Protein AF-X1E6P8-F1 (afdb_monomer)

Mean predicted aligned error: 4.14 Å

Sequence (211 aa):
KETCFILGSGPSMNKTPLNLLKNKLIFGCNTSFKLNDVKFSYYVVSDVFVWDKRYETFMNLGVPLFLPGSAARSYLSKKSFYDENGVEPIPLKDAGQLSAKKSISKDLTMGLYWSETVIGCAIQIAYYMGFDKVSLLGCDCDYSGVHHFDGSKTDYTRGGGASGDWSDVFNGYRICKKDFEEDGREIVNSTVGGKLEIFKRQTVEDVINEY

Radius of gyration: 16.0 Å; Cα contacts (8 Å, |Δi|>4): 419; chains: 1; bounding box: 39×36×40 Å

Solvent-accessible surface area (backbone atoms only — not comparable to full-atom values): 11615 Å² total; per-residue (Å²): 133,48,65,36,35,40,34,41,42,13,45,31,47,79,73,46,71,64,80,75,53,63,96,48,48,24,36,33,29,68,71,26,74,75,48,82,91,61,76,62,55,32,34,38,37,34,46,40,64,59,37,77,76,39,47,70,62,58,24,62,64,76,39,61,35,37,17,36,59,49,18,19,53,50,50,66,77,43,53,91,74,57,75,83,76,58,44,80,69,45,64,37,47,77,60,48,51,23,73,83,63,66,45,66,38,74,48,60,93,78,12,40,36,50,28,88,43,58,64,49,40,48,53,34,50,40,48,52,73,62,45,36,31,40,38,36,28,16,56,26,76,51,42,88,62,69,61,25,51,85,66,53,76,73,83,61,89,84,60,56,63,64,79,39,87,56,64,65,45,56,49,32,51,51,32,49,45,50,55,31,50,76,72,77,23,45,57,33,29,36,30,58,70,62,61,56,72,88,36,57,75,43,52,63,68,55,68,65,62,78,109

pLDDT: mean 92.08, std 10.15, range [47.34, 98.81]

Nearest PDB structures (foldseek):
  3nl6-assembly1_B-2  TM=2.724E-01  e=3.829E+00  Nakaseomyces glabratus
  3nm3-assembly1_C  TM=2.829E-01  e=5.232E+00  Nakaseomyces glabratus
  3nm3-assembly1_A  TM=2.854E-01  e=6.309E+00  Nakaseomyces glabratus
  8hjp-assembly2_A  TM=1.953E-01  e=5.928E+00  Siraitia grosvenorii

Secondary structure (DSSP, 8-state):
--EEEEE---GGGGGS-GGGGTTSEEEEEGGGGG-TT---SEEE---HHHHHHHHHHHHTT-S-EEE-HHHHHHHHHTGGGS-SSSPPPEEPPEEEEHHHHTS--S-GGG-EEE-SSHHHHHHHHHHHTT-SEEEEES-----SS--STT-PPPS-SSS-GGGS--HHHHHHHHHHHHHHHHTT-EEEE--SSSS--SSEE--HHHHHH--

Organism: NCBI:txid412755

Foldseek 3Di:
DAEEEEEDFAQLVVVAPQVLCPPHAYEYEQPSVVVVPDLHQEYEYADCLSCVVQVVVQQASQHAYEYEHPNLVVCVVPVVVDDPPGHDHHYFDEPEACLVVLAFPLASVNGGHDQLGSVLRVLSVCNNVPGQEYEYESPQQQQQDQGGNVSDDDSDPPRLGSNRDCVSNLSSVLSSQVNSVVVNGFYEYQYDHHDPPSHHHDHSVRVVPVD

Structure (mmCIF, N/CA/C/O backbone):
data_AF-X1E6P8-F1
#
_entry.id   AF-X1E6P8-F1
#
loop_
_atom_site.group_PDB
_atom_site.id
_atom_site.type_symbol
_atom_site.label_atom_id
_atom_site.label_alt_id
_atom_site.label_comp_id
_atom_site.label_asym_id
_atom_site.label_entity_id
_atom_site.label_seq_id
_atom_site.pdbx_PDB_ins_code
_atom_site.Cartn_x
_atom_site.Cartn_y
_atom_site.Cartn_z
_atom_site.occupancy
_atom_site.B_iso_or_equiv
_atom_site.auth_seq_id
_atom_site.auth_comp_id
_atom_site.auth_asym_id
_atom_site.auth_atom_id
_atom_site.pdbx_PDB_model_num
ATOM 1 N N . LYS A 1 1 ? -20.831 -5.084 3.439 1.00 79.19 1 LYS A N 1
ATOM 2 C CA . LYS A 1 1 ? -19.728 -4.152 3.144 1.00 79.19 1 LYS A CA 1
ATOM 3 C C . LYS A 1 1 ? -18.447 -4.960 3.124 1.00 79.19 1 LYS A C 1
ATOM 5 O O . LYS A 1 1 ? -18.279 -5.793 4.009 1.00 79.19 1 LYS A O 1
ATOM 10 N N . GLU A 1 2 ? -17.615 -4.796 2.109 1.00 93.88 2 GLU A N 1
ATOM 11 C CA . GLU A 1 2 ? -16.399 -5.591 1.940 1.00 93.88 2 GLU A CA 1
ATOM 12 C C . GLU A 1 2 ? -15.172 -4.840 2.473 1.00 93.88 2 GLU A C 1
ATOM 14 O O . GLU A 1 2 ? -14.946 -3.675 2.134 1.00 93.88 2 GLU A O 1
ATOM 19 N N . THR A 1 3 ? -14.383 -5.510 3.318 1.00 97.38 3 THR A N 1
ATOM 20 C CA . THR A 1 3 ? -13.187 -4.945 3.957 1.00 97.38 3 THR A CA 1
ATOM 21 C C . THR A 1 3 ? -11.931 -5.639 3.444 1.00 97.38 3 THR A C 1
ATOM 23 O O . THR A 1 3 ? -11.850 -6.869 3.478 1.00 97.38 3 THR A O 1
ATOM 26 N N . CYS A 1 4 ? -10.913 -4.863 3.074 1.00 98.44 4 CYS A N 1
ATOM 27 C CA . CYS A 1 4 ? -9.560 -5.375 2.868 1.00 98.44 4 CYS A CA 1
ATOM 28 C C . CYS A 1 4 ? -8.553 -4.765 3.844 1.00 98.44 4 CYS A C 1
ATOM 30 O O . CYS A 1 4 ? -8.717 -3.647 4.340 1.00 98.44 4 CYS A O 1
ATOM 32 N N . PHE A 1 5 ? -7.461 -5.490 4.053 1.00 98.69 5 PHE A N 1
ATOM 33 C CA . PHE A 1 5 ? -6.325 -5.068 4.858 1.00 98.69 5 PHE A CA 1
ATOM 34 C C . PHE A 1 5 ? -5.140 -4.772 3.943 1.00 98.69 5 PHE A C 1
ATOM 36 O O . PHE A 1 5 ? -4.798 -5.595 3.098 1.00 98.69 5 PHE A O 1
ATOM 43 N N . ILE A 1 6 ? -4.502 -3.615 4.106 1.00 98.81 6 ILE A N 1
ATOM 44 C CA . ILE A 1 6 ? -3.296 -3.246 3.356 1.00 98.81 6 ILE A CA 1
ATOM 45 C C . ILE A 1 6 ? -2.117 -3.242 4.319 1.00 98.81 6 ILE A C 1
ATOM 47 O O . ILE A 1 6 ? -2.104 -2.493 5.299 1.00 98.81 6 ILE A O 1
ATOM 51 N N . LEU A 1 7 ? -1.127 -4.087 4.035 1.00 98.38 7 LEU A N 1
ATOM 52 C CA . LEU A 1 7 ? 0.027 -4.296 4.900 1.00 98.38 7 LEU A CA 1
ATOM 53 C C . LEU A 1 7 ? 1.238 -3.560 4.337 1.00 98.38 7 LEU A C 1
ATOM 55 O O . LEU A 1 7 ? 1.800 -3.929 3.306 1.00 98.38 7 LEU A O 1
ATOM 59 N N . GLY A 1 8 ? 1.652 -2.524 5.058 1.00 95.88 8 GLY A N 1
ATOM 60 C CA . GLY A 1 8 ? 2.965 -1.924 4.916 1.00 95.88 8 GLY A CA 1
ATOM 61 C C . GLY A 1 8 ? 4.060 -2.783 5.541 1.00 95.88 8 GLY A C 1
ATOM 62 O O . GLY A 1 8 ? 3.866 -3.930 5.942 1.00 95.88 8 GLY A O 1
ATOM 63 N N . SER A 1 9 ? 5.249 -2.199 5.622 1.00 93.88 9 SER A N 1
ATOM 64 C CA . SER A 1 9 ? 6.444 -2.867 6.138 1.00 93.88 9 SER A CA 1
ATOM 65 C C . SER A 1 9 ? 6.974 -2.246 7.430 1.00 93.88 9 SER A C 1
ATOM 67 O O . SER A 1 9 ? 8.100 -2.553 7.803 1.00 93.88 9 SER A O 1
ATOM 69 N N . GLY A 1 10 ? 6.241 -1.331 8.066 1.00 93.56 10 GLY A N 1
ATOM 70 C CA . GLY A 1 10 ? 6.732 -0.575 9.216 1.00 93.56 10 GLY A CA 1
ATOM 71 C C . GLY A 1 10 ? 6.931 -1.418 10.488 1.00 93.56 10 GLY A C 1
ATOM 72 O O . GLY A 1 10 ? 6.394 -2.526 10.587 1.00 93.56 10 GLY A O 1
ATOM 73 N N . PRO A 1 11 ? 7.718 -0.936 11.472 1.00 93.19 11 PRO A N 1
ATOM 74 C CA . PRO A 1 11 ? 8.106 -1.714 12.655 1.00 93.19 11 PRO A CA 1
ATOM 75 C C . PRO A 1 11 ? 6.956 -2.244 13.507 1.00 93.19 11 PRO A C 1
ATOM 77 O O . PRO A 1 11 ? 7.100 -3.287 14.150 1.00 93.19 11 PRO A O 1
ATOM 80 N N . SER A 1 12 ? 5.815 -1.554 13.510 1.00 95.12 12 SER A N 1
ATOM 81 C CA . SER A 1 12 ? 4.597 -1.991 14.197 1.00 95.12 12 SER A CA 1
ATOM 82 C C . SER A 1 12 ? 4.109 -3.382 13.778 1.00 95.12 12 SER A C 1
ATOM 84 O O . SER A 1 12 ? 3.398 -4.027 14.553 1.00 95.12 12 SER A O 1
ATOM 86 N N . MET A 1 13 ? 4.526 -3.901 12.615 1.00 95.81 13 MET A N 1
ATOM 87 C CA . MET A 1 13 ? 4.186 -5.263 12.191 1.00 95.81 13 MET A CA 1
ATOM 88 C C . MET A 1 13 ? 4.669 -6.329 13.182 1.00 95.81 13 MET A C 1
ATOM 90 O O . MET A 1 13 ? 3.969 -7.315 13.380 1.00 95.81 13 MET A O 1
ATOM 94 N N . ASN A 1 14 ? 5.768 -6.093 13.910 1.00 94.12 14 ASN A N 1
ATOM 95 C CA . ASN A 1 14 ? 6.250 -7.005 14.962 1.00 94.12 14 ASN A CA 1
ATOM 96 C C . ASN A 1 14 ? 5.312 -7.103 16.178 1.00 94.12 14 ASN A C 1
ATOM 98 O O . ASN A 1 14 ? 5.459 -8.000 17.003 1.00 94.12 14 ASN A O 1
ATOM 102 N N . LYS A 1 15 ? 4.379 -6.159 16.322 1.00 95.00 15 LYS A N 1
ATOM 103 C CA . LYS A 1 15 ? 3.385 -6.106 17.406 1.00 95.00 15 LYS A CA 1
ATOM 104 C C . LYS A 1 15 ? 1.963 -6.343 16.899 1.00 95.00 15 LYS A C 1
ATOM 106 O O . LYS A 1 15 ? 1.022 -6.304 17.683 1.00 95.00 15 LYS A O 1
ATOM 111 N N . THR A 1 16 ? 1.800 -6.521 15.592 1.00 95.44 16 THR A N 1
ATOM 112 C CA . THR A 1 16 ? 0.491 -6.655 14.960 1.00 95.44 16 THR A CA 1
ATOM 113 C C . THR A 1 16 ? -0.028 -8.083 15.160 1.00 95.44 16 THR A C 1
ATOM 115 O O . THR A 1 16 ? 0.711 -9.028 14.878 1.00 95.44 16 THR A O 1
ATOM 118 N N . PRO A 1 17 ? -1.281 -8.282 15.610 1.00 94.19 17 PRO A N 1
ATOM 119 C CA . PRO A 1 17 ? -1.857 -9.612 15.817 1.00 94.19 17 PRO A CA 1
ATOM 120 C C . PRO A 1 17 ? -2.236 -10.278 14.479 1.00 94.19 17 PRO A C 1
ATOM 122 O O . PRO A 1 17 ? -3.408 -10.419 14.129 1.00 94.19 17 PRO A O 1
ATOM 125 N N . LEU A 1 18 ? -1.233 -10.693 13.694 1.00 94.44 18 LEU A N 1
ATOM 126 C CA . LEU A 1 18 ? -1.403 -11.233 12.333 1.00 94.44 18 LEU A CA 1
ATOM 127 C C . LEU A 1 18 ? -2.311 -12.470 12.270 1.00 94.44 18 LEU A C 1
ATOM 129 O O . LEU A 1 18 ? -2.946 -12.725 11.249 1.00 94.44 18 LEU A O 1
ATOM 133 N N . ASN A 1 19 ? -2.426 -13.223 13.365 1.00 94.44 19 ASN A N 1
ATOM 134 C CA . ASN A 1 19 ? -3.329 -14.366 13.466 1.00 94.44 19 ASN A CA 1
ATOM 135 C C . ASN A 1 19 ? -4.808 -13.990 13.267 1.00 94.44 19 ASN A C 1
ATOM 137 O O . ASN A 1 19 ? -5.579 -14.845 12.832 1.00 94.44 19 ASN A O 1
ATOM 141 N N . LEU A 1 20 ? -5.199 -12.744 13.554 1.00 95.38 20 LEU A N 1
ATOM 142 C CA . LEU A 1 20 ? -6.562 -12.246 13.341 1.00 95.38 20 LEU A CA 1
ATOM 143 C C . LEU A 1 20 ? -6.881 -11.977 11.867 1.00 95.38 20 LEU A C 1
ATOM 145 O O . LEU A 1 20 ? -8.048 -11.913 11.484 1.00 95.38 20 LEU A O 1
ATOM 149 N N . LEU A 1 21 ? -5.850 -11.863 11.027 1.00 95.62 21 LEU A N 1
ATOM 150 C CA . LEU A 1 21 ? -5.990 -11.632 9.590 1.00 95.62 21 LEU A CA 1
ATOM 151 C C . LEU A 1 21 ? -6.187 -12.933 8.796 1.00 95.62 21 LEU A C 1
ATOM 153 O O . LEU A 1 21 ? -6.325 -12.902 7.573 1.00 95.62 21 LEU A O 1
ATOM 157 N N . LYS A 1 22 ? -6.222 -14.096 9.459 1.00 94.31 22 LYS A N 1
ATOM 158 C CA . LYS A 1 22 ? -6.491 -15.377 8.793 1.00 94.31 22 LYS A CA 1
ATOM 159 C C . LYS A 1 22 ? -7.832 -15.321 8.053 1.00 94.31 22 LYS A C 1
ATOM 161 O O . LYS A 1 22 ? -8.846 -14.911 8.613 1.00 94.31 22 LYS A O 1
ATOM 166 N N . ASN A 1 23 ? -7.825 -15.775 6.799 1.00 93.44 23 ASN A N 1
ATOM 167 C CA . ASN A 1 23 ? -8.981 -15.785 5.892 1.00 93.44 23 ASN A CA 1
ATOM 168 C C . ASN A 1 23 ? -9.556 -14.391 5.568 1.00 93.44 23 ASN A C 1
ATOM 170 O O . ASN A 1 23 ? -10.707 -14.288 5.150 1.00 93.44 23 ASN A O 1
ATOM 174 N N . LYS A 1 24 ? -8.784 -13.318 5.772 1.00 96.69 24 LYS A N 1
ATOM 175 C CA . LYS A 1 24 ? -9.150 -11.967 5.335 1.00 96.69 24 LYS A CA 1
ATOM 176 C C . LYS A 1 24 ? -8.540 -11.659 3.968 1.00 96.69 24 LYS A C 1
ATOM 178 O O . LYS A 1 24 ? -7.613 -12.336 3.529 1.00 96.69 24 LYS A O 1
ATOM 183 N N . LEU A 1 25 ? -9.063 -10.626 3.308 1.00 98.12 25 LEU A N 1
ATOM 184 C CA . LEU A 1 25 ? -8.518 -10.121 2.049 1.00 98.12 25 LEU A CA 1
ATOM 185 C C . LEU A 1 25 ? -7.354 -9.176 2.342 1.00 98.12 25 LEU A C 1
ATOM 187 O O . LEU A 1 25 ? -7.543 -8.141 2.982 1.00 98.12 25 LEU A O 1
ATOM 191 N N . ILE A 1 26 ? -6.153 -9.552 1.904 1.00 98.62 26 ILE A N 1
ATOM 192 C CA . ILE A 1 26 ? -4.908 -8.881 2.293 1.00 98.62 26 ILE A CA 1
ATOM 193 C C . ILE A 1 26 ? -4.135 -8.429 1.054 1.00 98.62 26 ILE A C 1
ATOM 195 O O . ILE A 1 26 ? -3.752 -9.242 0.214 1.00 98.62 26 ILE A O 1
ATOM 199 N N . PHE A 1 27 ? -3.840 -7.137 0.982 1.00 98.81 27 PHE A N 1
ATOM 200 C CA . PHE A 1 27 ? -2.883 -6.566 0.047 1.00 98.81 27 PHE A CA 1
ATOM 201 C C . PHE A 1 27 ? -1.503 -6.534 0.699 1.00 98.81 27 PHE A C 1
ATOM 203 O O . PHE A 1 27 ? -1.318 -5.915 1.751 1.00 98.81 27 PHE A O 1
ATOM 210 N N . GLY A 1 28 ? -0.530 -7.180 0.063 1.00 98.44 28 GLY A N 1
ATOM 211 C CA . GLY A 1 28 ? 0.881 -6.974 0.365 1.00 98.44 28 GLY A CA 1
ATOM 212 C C . GLY A 1 28 ? 1.451 -5.809 -0.441 1.00 98.44 28 GLY A C 1
ATOM 213 O O . GLY A 1 28 ? 1.076 -5.601 -1.594 1.00 98.44 28 GLY A O 1
ATOM 214 N N . CYS A 1 29 ? 2.366 -5.051 0.155 1.00 97.94 29 CYS A N 1
ATOM 215 C CA . CYS A 1 29 ? 2.985 -3.883 -0.456 1.00 97.94 29 CYS A CA 1
ATOM 216 C C . CYS A 1 29 ? 4.512 -3.952 -0.361 1.00 97.94 29 CYS A C 1
ATOM 218 O O . CYS A 1 29 ? 5.077 -4.077 0.728 1.00 97.94 29 CYS A O 1
ATOM 220 N N . ASN A 1 30 ? 5.196 -3.791 -1.499 1.00 95.94 30 ASN A N 1
ATOM 221 C CA . ASN A 1 30 ? 6.659 -3.781 -1.609 1.00 95.94 30 ASN A CA 1
ATOM 222 C C . ASN A 1 30 ? 7.324 -4.919 -0.814 1.00 95.94 30 ASN A C 1
ATOM 224 O O . ASN A 1 30 ? 7.278 -6.060 -1.251 1.00 95.94 30 ASN A O 1
ATOM 228 N N . THR A 1 31 ? 7.953 -4.641 0.332 1.00 94.81 31 THR A N 1
ATOM 229 C CA . THR A 1 31 ? 8.721 -5.622 1.116 1.00 94.81 31 THR A CA 1
ATOM 230 C C . THR A 1 31 ? 7.900 -6.380 2.163 1.00 94.81 31 THR A C 1
ATOM 232 O O . THR A 1 31 ? 8.476 -7.167 2.913 1.00 94.81 31 THR A O 1
ATOM 235 N N . SER A 1 32 ? 6.572 -6.207 2.214 1.00 95.94 32 SER A N 1
ATOM 236 C CA . SER A 1 32 ? 5.713 -6.923 3.171 1.00 95.94 32 SER A CA 1
ATOM 237 C C . SER A 1 32 ? 5.703 -8.446 2.972 1.00 95.94 32 SER A C 1
ATOM 239 O O . SER A 1 32 ? 5.364 -9.158 3.907 1.00 95.94 32 SER A O 1
ATOM 241 N N . PHE A 1 33 ? 6.113 -8.968 1.807 1.00 94.88 33 PHE A N 1
ATOM 242 C CA . PHE A 1 33 ? 6.245 -10.408 1.525 1.00 94.88 33 PHE A CA 1
ATOM 243 C C . PHE A 1 33 ? 7.168 -11.125 2.514 1.00 94.88 33 PHE A C 1
ATOM 245 O O . PHE A 1 33 ? 7.076 -12.333 2.679 1.00 94.88 33 PHE A O 1
ATOM 252 N N . LYS A 1 34 ? 8.054 -10.381 3.186 1.00 94.69 34 LYS A N 1
ATOM 253 C CA . LYS A 1 34 ? 8.924 -10.897 4.245 1.00 94.69 34 LYS A CA 1
ATOM 254 C C . LYS A 1 34 ? 8.149 -11.336 5.502 1.00 94.69 34 LYS A C 1
ATOM 256 O O . LYS A 1 34 ? 8.738 -11.915 6.410 1.00 94.69 34 LYS A O 1
ATOM 261 N N . LEU A 1 35 ? 6.852 -11.032 5.594 1.00 93.88 35 LEU A N 1
ATOM 262 C CA . LEU A 1 35 ? 5.951 -11.532 6.632 1.00 93.88 35 LEU A CA 1
ATOM 263 C C . LEU A 1 35 ? 5.538 -12.973 6.292 1.00 93.88 35 LEU A C 1
ATOM 265 O O . LEU A 1 35 ? 4.511 -13.200 5.657 1.00 93.88 35 LEU A O 1
ATOM 269 N N . ASN A 1 36 ? 6.350 -13.942 6.718 1.00 83.56 36 ASN A N 1
ATOM 270 C CA . ASN A 1 36 ? 6.235 -15.348 6.303 1.00 83.56 36 ASN A CA 1
ATOM 271 C C . ASN A 1 36 ? 4.903 -16.033 6.679 1.00 83.56 36 ASN A C 1
ATOM 273 O O . ASN A 1 36 ? 4.505 -16.986 6.016 1.00 83.56 36 ASN A O 1
ATOM 277 N N . ASP A 1 37 ? 4.196 -15.548 7.705 1.00 86.12 37 ASP A N 1
ATOM 278 C CA . ASP A 1 37 ? 2.944 -16.151 8.199 1.00 86.12 37 ASP A CA 1
ATOM 279 C C . ASP A 1 37 ? 1.672 -15.500 7.626 1.00 86.12 37 ASP A C 1
ATOM 281 O O . ASP A 1 37 ? 0.561 -15.738 8.113 1.00 86.12 37 ASP A O 1
ATOM 285 N N . VAL A 1 38 ? 1.811 -14.667 6.590 1.00 95.00 38 VAL A N 1
ATOM 286 C CA . VAL A 1 38 ? 0.694 -13.956 5.961 1.00 95.00 38 VAL A CA 1
ATOM 287 C C . VAL A 1 38 ? 0.397 -14.540 4.585 1.00 95.00 38 VAL A C 1
ATOM 289 O O . VAL A 1 38 ? 1.250 -14.583 3.703 1.00 95.00 38 VAL A O 1
ATOM 292 N N . LYS A 1 39 ? -0.860 -14.941 4.374 1.00 96.19 39 LYS A N 1
ATOM 293 C CA . LYS A 1 39 ? -1.373 -15.290 3.046 1.00 96.19 39 LYS A CA 1
ATOM 294 C C . LYS A 1 39 ? -1.960 -14.046 2.390 1.00 96.19 39 LYS A C 1
ATOM 296 O O . LYS A 1 39 ? -3.031 -13.592 2.784 1.00 96.19 39 LYS A O 1
ATOM 301 N N . PHE A 1 40 ? -1.253 -13.499 1.409 1.00 97.75 40 PHE A N 1
ATOM 302 C CA . PHE A 1 40 ? -1.740 -12.365 0.629 1.00 97.75 40 PHE A CA 1
ATOM 303 C C . PHE A 1 40 ? -2.850 -12.801 -0.336 1.00 97.75 40 PHE A C 1
ATOM 305 O O . PHE A 1 40 ? -2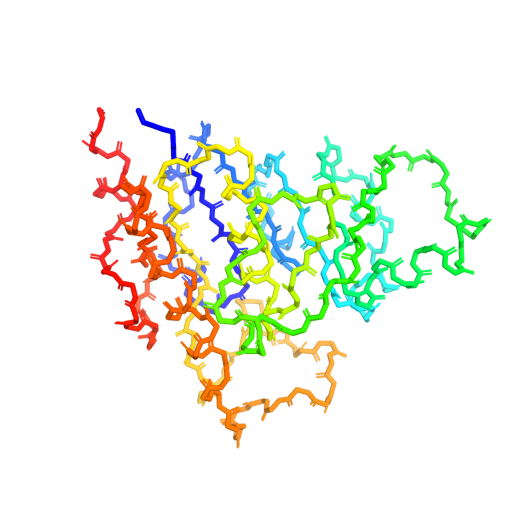.888 -13.945 -0.781 1.00 97.75 40 PHE A O 1
ATOM 312 N N . SER A 1 41 ? -3.758 -11.882 -0.649 1.00 98.31 41 SER A N 1
ATOM 313 C CA . SER A 1 41 ? -4.793 -12.030 -1.682 1.00 98.31 41 SER A CA 1
ATOM 314 C C . SER A 1 41 ? -4.432 -11.249 -2.941 1.00 98.31 41 SER A C 1
ATOM 316 O O . SER A 1 41 ? -4.763 -11.672 -4.040 1.00 98.31 41 SER A O 1
ATOM 318 N N . TYR A 1 42 ? -3.735 -10.126 -2.765 1.00 98.62 42 TYR A N 1
ATOM 319 C CA . TYR A 1 42 ? -3.271 -9.235 -3.822 1.00 98.62 42 TYR A CA 1
ATOM 320 C C . TYR A 1 42 ? -1.900 -8.686 -3.439 1.00 98.62 42 TYR A C 1
ATOM 322 O O . TYR A 1 42 ? -1.562 -8.615 -2.252 1.00 98.62 42 TYR A O 1
ATOM 330 N N . TYR A 1 43 ? -1.113 -8.263 -4.422 1.00 98.69 43 TYR A N 1
ATOM 331 C CA . TYR A 1 43 ? 0.198 -7.687 -4.154 1.00 98.69 43 TYR A CA 1
ATOM 332 C C . TYR A 1 43 ? 0.469 -6.451 -5.009 1.00 98.69 43 TYR A C 1
ATOM 334 O O . TYR A 1 43 ? 0.110 -6.412 -6.182 1.00 98.69 43 TYR A O 1
ATOM 342 N N . VAL A 1 44 ? 1.102 -5.432 -4.425 1.00 98.62 44 VAL A N 1
ATOM 343 C CA . VAL A 1 44 ? 1.407 -4.158 -5.089 1.00 98.62 44 VAL A CA 1
ATOM 344 C C . VAL A 1 44 ? 2.889 -3.829 -4.927 1.00 98.62 44 VAL A C 1
ATOM 346 O O . VAL A 1 44 ? 3.397 -3.718 -3.808 1.00 98.62 44 VAL A O 1
ATOM 349 N N . VAL A 1 45 ? 3.593 -3.630 -6.042 1.00 97.81 45 VAL A N 1
ATOM 350 C CA . VAL A 1 45 ? 5.005 -3.211 -6.047 1.00 97.81 45 VAL A CA 1
ATOM 351 C C . VAL A 1 45 ? 5.151 -1.967 -6.905 1.00 97.81 45 VAL A C 1
ATOM 353 O O . VAL A 1 45 ? 4.943 -2.022 -8.111 1.00 97.81 45 VAL A O 1
ATOM 356 N N . SER A 1 46 ? 5.506 -0.834 -6.295 1.00 95.50 46 SER A N 1
ATOM 357 C CA . SER A 1 46 ? 5.623 0.444 -7.020 1.00 95.50 46 SER A CA 1
ATOM 358 C C . SER A 1 46 ? 7.063 0.879 -7.291 1.00 95.50 46 SER A C 1
ATOM 360 O O . SER A 1 46 ? 7.305 1.703 -8.174 1.00 95.50 46 SER A O 1
ATOM 362 N N . ASP A 1 47 ? 8.008 0.380 -6.491 1.00 92.75 47 ASP A N 1
ATOM 363 C CA . ASP A 1 47 ? 9.405 0.809 -6.489 1.00 92.75 47 ASP A CA 1
ATOM 364 C C . ASP A 1 47 ? 10.267 -0.106 -7.372 1.00 92.75 47 ASP A C 1
ATOM 366 O O . ASP A 1 47 ? 10.307 -1.322 -7.179 1.00 92.75 47 ASP A O 1
ATOM 370 N N . VAL A 1 48 ? 10.975 0.489 -8.334 1.00 93.62 48 VAL A N 1
ATOM 371 C CA . VAL A 1 48 ? 11.854 -0.227 -9.269 1.00 93.62 48 VAL A CA 1
ATOM 372 C C . VAL A 1 48 ? 12.989 -0.988 -8.587 1.00 93.62 48 VAL A C 1
ATOM 374 O O . VAL A 1 48 ? 13.335 -2.064 -9.050 1.00 93.62 48 VAL A O 1
ATOM 377 N N . PHE A 1 49 ? 13.559 -0.499 -7.485 1.00 93.06 49 PHE A N 1
ATOM 378 C CA . PHE A 1 49 ? 14.636 -1.204 -6.784 1.00 93.06 49 PHE A CA 1
ATOM 379 C C . PHE A 1 49 ? 14.107 -2.390 -5.990 1.00 93.06 49 PHE A C 1
ATOM 381 O O . PHE A 1 49 ? 14.807 -3.391 -5.840 1.00 93.06 49 PHE A O 1
ATOM 388 N N . VAL A 1 50 ? 12.877 -2.290 -5.483 1.00 94.25 50 VAL A N 1
ATOM 389 C CA . VAL A 1 50 ? 12.199 -3.432 -4.868 1.00 94.25 50 VAL A CA 1
ATOM 390 C C . VAL A 1 50 ? 11.904 -4.487 -5.932 1.00 94.25 50 VAL A C 1
ATOM 392 O O . VAL A 1 50 ? 12.245 -5.648 -5.716 1.00 94.25 50 VAL A O 1
ATOM 395 N N . TRP A 1 51 ? 11.347 -4.069 -7.074 1.00 95.25 51 TRP A N 1
ATOM 396 C CA . TRP A 1 51 ? 11.029 -4.926 -8.218 1.00 95.25 51 TRP A CA 1
ATOM 397 C C . TRP A 1 51 ? 12.269 -5.601 -8.817 1.00 95.25 51 TRP A C 1
ATOM 399 O O . TRP A 1 51 ? 12.372 -6.822 -8.782 1.00 95.25 51 TRP A O 1
ATOM 409 N N . ASP A 1 52 ? 13.245 -4.829 -9.299 1.00 93.25 52 ASP A N 1
ATOM 410 C CA . ASP A 1 52 ? 14.399 -5.346 -10.047 1.00 93.25 52 ASP A CA 1
ATOM 411 C C . ASP A 1 52 ? 15.237 -6.332 -9.220 1.00 93.25 52 ASP A C 1
ATOM 413 O O . ASP A 1 52 ? 15.803 -7.270 -9.772 1.00 93.25 52 ASP A O 1
ATOM 417 N N . LYS A 1 53 ? 15.296 -6.162 -7.892 1.00 93.94 53 LYS A N 1
ATOM 418 C CA . LYS A 1 53 ? 16.033 -7.081 -7.012 1.00 93.94 53 LYS A CA 1
ATOM 419 C C . LYS A 1 53 ? 15.298 -8.394 -6.733 1.00 93.94 53 LYS A C 1
ATOM 421 O O . LYS A 1 53 ? 15.929 -9.316 -6.225 1.00 93.94 53 LYS A O 1
ATOM 426 N N . ARG A 1 54 ? 13.969 -8.442 -6.898 1.00 94.44 54 ARG A N 1
ATOM 427 C CA . ARG A 1 54 ? 13.114 -9.489 -6.297 1.00 94.44 54 ARG A CA 1
ATOM 428 C C . ARG A 1 54 ? 11.925 -9.899 -7.167 1.00 94.44 54 ARG A C 1
ATOM 430 O O . ARG A 1 54 ? 10.966 -10.465 -6.647 1.00 94.44 54 ARG A O 1
ATOM 437 N N . TYR A 1 55 ? 11.965 -9.625 -8.470 1.00 95.06 55 TYR A N 1
ATOM 438 C CA . TYR A 1 55 ? 10.858 -9.927 -9.381 1.00 95.06 55 TYR A CA 1
ATOM 439 C C . TYR A 1 55 ? 10.464 -11.410 -9.327 1.00 95.06 55 TYR A C 1
ATOM 441 O O . TYR A 1 55 ? 9.276 -11.703 -9.252 1.00 95.06 55 TYR A O 1
ATOM 449 N N . GLU A 1 56 ? 11.434 -12.332 -9.245 1.00 94.75 56 GLU A N 1
ATOM 450 C CA . GLU A 1 56 ? 11.170 -13.775 -9.139 1.00 94.75 56 GLU A CA 1
ATOM 451 C C . GLU A 1 56 ? 10.335 -14.107 -7.903 1.00 94.75 56 GLU A C 1
ATOM 453 O O . GLU A 1 56 ? 9.410 -14.909 -7.975 1.00 94.75 56 GLU A O 1
ATOM 458 N N . THR A 1 57 ? 10.613 -13.462 -6.765 1.00 94.69 57 THR A N 1
ATOM 459 C CA . THR A 1 57 ? 9.806 -13.637 -5.553 1.00 94.69 57 THR A CA 1
ATOM 460 C C . THR A 1 57 ? 8.369 -13.201 -5.797 1.00 94.69 57 THR A C 1
ATOM 462 O O . THR A 1 57 ? 7.451 -13.943 -5.469 1.00 94.69 57 THR A O 1
ATOM 465 N N . PHE A 1 58 ? 8.167 -12.022 -6.391 1.00 96.00 58 PHE A N 1
ATOM 466 C CA . PHE A 1 58 ? 6.829 -11.477 -6.618 1.00 96.00 58 PHE A CA 1
ATOM 467 C C . PHE A 1 58 ? 6.023 -12.286 -7.634 1.00 96.00 58 PHE A C 1
ATOM 469 O O . PHE A 1 58 ? 4.852 -12.565 -7.389 1.00 96.00 58 PHE A O 1
ATOM 476 N N . MET A 1 59 ? 6.641 -12.700 -8.741 1.00 95.31 59 MET A N 1
ATOM 477 C CA . MET A 1 59 ? 5.981 -13.496 -9.781 1.00 95.31 59 MET A CA 1
ATOM 478 C C . MET A 1 59 ? 5.607 -14.898 -9.277 1.00 95.31 59 MET A C 1
ATOM 480 O O . MET A 1 59 ? 4.592 -15.449 -9.695 1.00 95.31 59 MET A O 1
ATOM 484 N N . ASN A 1 60 ? 6.344 -15.437 -8.302 1.00 94.88 60 ASN A N 1
ATOM 485 C CA . ASN A 1 60 ? 6.043 -16.722 -7.668 1.00 94.88 60 ASN A CA 1
ATOM 486 C C . ASN A 1 60 ? 5.084 -16.639 -6.463 1.00 94.88 60 ASN A C 1
ATOM 488 O O . ASN A 1 60 ? 4.806 -17.665 -5.845 1.00 94.88 60 ASN A O 1
ATOM 492 N N . LEU A 1 61 ? 4.537 -15.463 -6.118 1.00 93.94 61 LEU A N 1
ATOM 493 C CA . LEU A 1 61 ? 3.575 -15.346 -5.007 1.00 93.94 61 LEU A CA 1
ATOM 494 C C . LEU A 1 61 ? 2.232 -16.039 -5.284 1.00 93.94 61 LEU A C 1
ATOM 496 O O . LEU A 1 61 ? 1.499 -16.333 -4.341 1.00 93.94 61 LEU A O 1
ATOM 500 N N . GLY A 1 62 ? 1.882 -16.271 -6.554 1.00 95.06 62 GLY A N 1
ATOM 501 C CA . GLY A 1 62 ? 0.626 -16.933 -6.924 1.00 95.06 62 GLY A CA 1
ATOM 502 C C . GLY A 1 62 ? -0.633 -16.083 -6.709 1.00 95.06 62 GLY A C 1
ATOM 503 O O . GLY A 1 62 ? -1.733 -16.627 -6.664 1.00 95.06 62 GLY A O 1
ATOM 504 N N . VAL A 1 63 ? -0.491 -14.761 -6.566 1.00 97.19 63 VAL A N 1
ATOM 505 C CA . VAL A 1 63 ? -1.598 -13.808 -6.374 1.00 97.19 63 VAL A CA 1
ATOM 506 C C . VAL A 1 63 ? -1.539 -12.693 -7.419 1.00 97.19 63 VAL A C 1
ATOM 508 O O . VAL A 1 63 ? -0.442 -12.390 -7.891 1.00 97.19 63 VAL A O 1
ATOM 511 N N . PRO A 1 64 ? -2.667 -12.036 -7.761 1.00 98.19 64 PRO A N 1
ATOM 512 C CA . PRO A 1 64 ? -2.652 -10.886 -8.657 1.00 98.19 64 PRO A CA 1
ATOM 513 C C . PRO A 1 64 ? -1.649 -9.820 -8.200 1.00 98.19 64 PRO A C 1
ATOM 515 O O . PRO A 1 64 ? -1.681 -9.362 -7.053 1.00 98.19 64 PRO A O 1
ATOM 518 N N . LEU A 1 65 ? -0.758 -9.442 -9.116 1.00 98.31 65 LEU A N 1
ATOM 519 C CA . LEU A 1 65 ? 0.396 -8.591 -8.853 1.00 98.31 65 LEU A CA 1
ATOM 520 C C . LEU A 1 65 ? 0.290 -7.294 -9.653 1.00 98.31 65 LEU A C 1
ATOM 522 O O . LEU A 1 65 ? 0.482 -7.284 -10.864 1.00 98.31 65 LEU A O 1
ATOM 526 N N . PHE A 1 66 ? 0.020 -6.186 -8.974 1.00 98.50 66 PHE A N 1
ATOM 527 C CA . PHE A 1 66 ? -0.096 -4.865 -9.581 1.00 98.50 66 PHE A CA 1
ATOM 528 C C . PHE A 1 66 ? 1.236 -4.120 -9.530 1.00 98.50 66 PHE A C 1
ATOM 530 O O . PHE A 1 66 ? 1.832 -3.954 -8.461 1.00 98.50 66 PHE A O 1
ATOM 537 N N . LEU A 1 67 ? 1.668 -3.598 -10.678 1.00 98.00 67 LEU A N 1
ATOM 538 C CA . LEU A 1 67 ? 2.871 -2.778 -10.794 1.00 98.00 67 LEU A CA 1
ATOM 539 C C . LEU A 1 67 ? 2.496 -1.352 -11.205 1.00 98.00 67 LEU A C 1
ATOM 541 O O . LEU A 1 67 ? 2.328 -1.091 -12.392 1.00 98.00 67 LEU A O 1
ATOM 545 N N . PRO A 1 68 ? 2.349 -0.401 -10.271 1.00 96.75 68 PRO A N 1
ATOM 546 C CA . PRO A 1 68 ? 2.312 1.020 -10.602 1.00 96.75 68 PRO A CA 1
ATOM 547 C C . PRO A 1 68 ? 3.719 1.643 -10.673 1.00 96.75 68 PRO A C 1
ATOM 549 O O . PRO A 1 68 ? 4.713 1.078 -10.217 1.00 96.75 68 PRO A O 1
ATOM 552 N N . GLY A 1 69 ? 3.815 2.861 -11.209 1.00 93.44 69 GLY A N 1
ATOM 553 C CA . GLY A 1 69 ? 4.998 3.712 -11.051 1.00 93.44 69 GLY A CA 1
ATOM 554 C C . GLY A 1 69 ? 6.274 3.197 -11.729 1.00 93.44 69 GLY A C 1
ATOM 555 O O . GLY A 1 69 ? 6.295 2.880 -12.919 1.00 93.44 69 GLY A O 1
ATOM 556 N N . SER A 1 70 ? 7.402 3.221 -11.009 1.00 94.31 70 SER A N 1
ATOM 557 C CA . SER A 1 70 ? 8.710 2.871 -11.584 1.00 94.31 70 SER A CA 1
ATOM 558 C C . SER A 1 70 ? 8.881 1.366 -11.803 1.00 94.31 70 SER A C 1
ATOM 560 O O . SER A 1 70 ? 9.514 0.985 -12.786 1.00 94.31 70 SER A O 1
ATOM 562 N N . ALA A 1 71 ? 8.253 0.523 -10.978 1.00 95.88 71 ALA A N 1
ATOM 563 C CA . ALA A 1 71 ? 8.204 -0.922 -11.206 1.00 95.88 71 ALA A CA 1
ATOM 564 C C . ALA A 1 71 ? 7.505 -1.270 -12.534 1.00 95.88 71 ALA A C 1
ATOM 566 O O . ALA A 1 71 ? 8.056 -2.027 -13.331 1.00 95.88 71 ALA A O 1
ATOM 567 N N . ALA A 1 72 ? 6.359 -0.636 -12.827 1.00 96.62 72 ALA A N 1
ATOM 568 C CA . ALA A 1 72 ? 5.633 -0.805 -14.093 1.00 96.62 72 ALA A CA 1
ATOM 569 C C . ALA A 1 72 ? 6.519 -0.504 -15.308 1.00 96.62 72 ALA A C 1
ATOM 571 O O . ALA A 1 72 ? 6.597 -1.281 -16.258 1.00 96.62 72 ALA A O 1
ATOM 572 N N . ARG A 1 73 ? 7.218 0.639 -15.253 1.00 95.62 73 ARG A N 1
ATOM 573 C CA . ARG A 1 73 ? 8.123 1.092 -16.315 1.00 95.62 73 ARG A CA 1
ATOM 574 C C . ARG A 1 73 ? 9.281 0.120 -16.520 1.00 95.62 73 ARG A C 1
ATOM 576 O O . ARG A 1 73 ? 9.580 -0.203 -17.666 1.00 95.62 73 ARG A O 1
ATOM 583 N N . SER A 1 74 ? 9.897 -0.363 -15.436 1.00 95.75 74 SER A N 1
ATOM 584 C CA . SER A 1 74 ? 10.977 -1.355 -15.521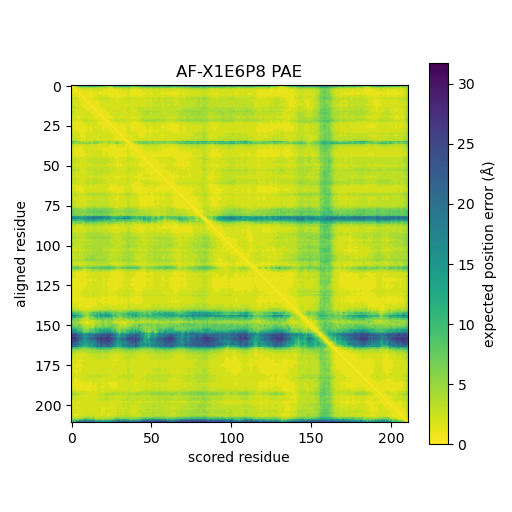 1.00 95.75 74 SER A CA 1
ATOM 585 C C . SER A 1 74 ? 10.482 -2.641 -16.177 1.00 95.75 74 SER A C 1
ATOM 587 O O . SER A 1 74 ? 11.048 -3.050 -17.192 1.00 95.75 74 SER A O 1
ATOM 589 N N . TYR A 1 75 ? 9.367 -3.194 -15.680 1.00 96.50 75 TYR A N 1
ATOM 590 C CA . TYR A 1 75 ? 8.758 -4.409 -16.218 1.00 96.50 75 TYR A CA 1
ATOM 591 C C . TYR A 1 75 ? 8.471 -4.299 -17.722 1.00 96.50 75 TYR A C 1
ATOM 593 O O . TYR A 1 75 ? 8.932 -5.121 -18.510 1.00 96.50 75 TYR A O 1
ATOM 601 N N . LEU A 1 76 ? 7.787 -3.233 -18.147 1.00 95.88 76 LEU A N 1
ATOM 602 C CA . LEU A 1 76 ? 7.450 -3.023 -19.557 1.00 95.88 76 LEU A CA 1
ATOM 603 C C . LEU A 1 76 ? 8.693 -2.847 -20.442 1.00 95.88 76 LEU A C 1
ATOM 605 O O . LEU A 1 76 ? 8.740 -3.389 -21.543 1.00 95.88 76 LEU A O 1
ATOM 609 N N . SER A 1 77 ? 9.713 -2.124 -19.966 1.00 96.12 77 SER A N 1
ATOM 610 C CA . SER A 1 77 ? 10.946 -1.873 -20.732 1.00 96.12 77 SER A CA 1
ATOM 611 C C . SER A 1 77 ? 11.836 -3.107 -20.908 1.00 96.12 77 SER A C 1
ATOM 613 O O . SER A 1 77 ? 12.667 -3.141 -21.812 1.00 96.12 77 SER A O 1
ATOM 615 N N . LYS A 1 78 ? 11.662 -4.114 -20.048 1.00 94.19 78 LYS A N 1
ATOM 616 C CA . LYS A 1 78 ? 12.466 -5.337 -20.003 1.00 94.19 78 LYS A CA 1
ATOM 617 C C . LYS A 1 78 ? 11.586 -6.580 -20.138 1.00 94.19 78 LYS A C 1
ATOM 619 O O . LYS A 1 78 ? 11.952 -7.626 -19.625 1.00 94.19 78 LYS A O 1
ATOM 624 N N . LYS A 1 79 ? 10.423 -6.498 -20.800 1.00 90.38 79 LYS A N 1
ATOM 625 C CA . LYS A 1 79 ? 9.434 -7.593 -20.787 1.00 90.38 79 LYS A CA 1
ATOM 626 C C . LYS A 1 79 ? 10.027 -8.948 -21.203 1.00 90.38 79 LYS A C 1
ATOM 628 O O . LYS A 1 79 ? 9.752 -9.942 -20.551 1.00 90.38 79 LYS A O 1
ATOM 633 N N . SER A 1 80 ? 10.909 -8.969 -22.205 1.00 91.12 80 SER A N 1
ATOM 634 C CA . SER A 1 80 ? 11.583 -10.187 -22.685 1.00 91.12 80 SER A CA 1
ATOM 635 C C . SER A 1 80 ? 12.638 -10.773 -21.734 1.00 91.12 80 SER A C 1
ATOM 637 O O . SER A 1 80 ? 13.190 -11.826 -22.029 1.00 91.12 80 SER A O 1
ATOM 639 N N . PHE A 1 81 ? 12.998 -10.069 -20.658 1.00 90.31 81 PHE A N 1
ATOM 640 C CA . PHE A 1 81 ? 13.954 -10.540 -19.651 1.00 90.31 81 PHE A CA 1
ATOM 641 C C . PHE A 1 81 ? 13.286 -11.410 -18.580 1.00 90.31 81 PHE A C 1
ATOM 643 O O . PHE A 1 81 ? 13.959 -12.226 -17.957 1.00 90.31 81 PHE A O 1
ATOM 650 N N . TYR A 1 82 ? 11.990 -11.218 -18.338 1.00 88.69 82 TYR A N 1
ATOM 651 C CA . TYR A 1 82 ? 11.283 -11.920 -17.275 1.00 88.69 82 TYR A CA 1
ATOM 652 C C . TYR A 1 82 ? 10.827 -13.294 -17.753 1.00 88.69 82 TYR A C 1
ATOM 654 O O . TYR A 1 82 ? 10.279 -13.424 -18.845 1.00 88.69 82 TYR A O 1
ATOM 662 N N . ASP A 1 83 ? 11.060 -14.302 -16.917 1.00 77.81 83 ASP A N 1
ATOM 663 C CA . ASP A 1 83 ? 10.533 -15.646 -17.121 1.00 77.81 83 ASP A CA 1
ATOM 664 C C . ASP A 1 83 ? 8.994 -15.617 -17.072 1.00 77.81 83 ASP A C 1
ATOM 666 O O . ASP A 1 83 ? 8.409 -14.935 -16.230 1.00 77.81 83 ASP A O 1
ATOM 670 N N . GLU A 1 84 ? 8.335 -16.347 -17.971 1.00 75.50 84 GLU A N 1
ATOM 671 C CA . GLU A 1 84 ? 6.872 -16.478 -18.005 1.00 75.50 84 GLU A CA 1
ATOM 672 C C . GLU A 1 84 ? 6.352 -17.458 -16.937 1.00 75.50 84 GLU A C 1
ATOM 674 O O . GLU A 1 84 ? 5.143 -17.607 -16.752 1.00 75.50 84 GLU A O 1
ATOM 679 N N . ASN A 1 85 ? 7.249 -18.106 -16.187 1.00 79.81 85 ASN A N 1
ATOM 680 C CA . ASN A 1 85 ? 6.886 -18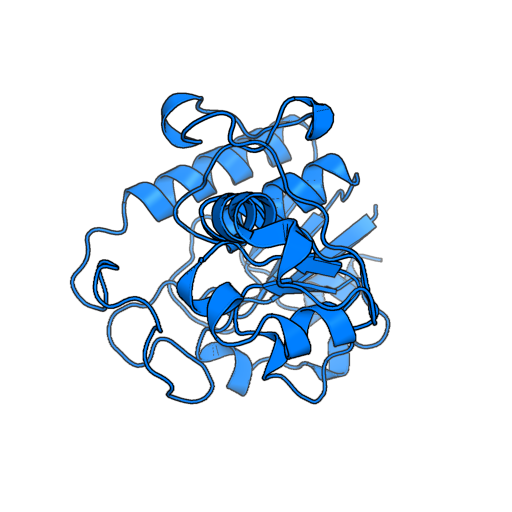.921 -15.036 1.00 79.81 85 ASN A CA 1
ATOM 681 C C . ASN A 1 85 ? 6.380 -18.045 -13.873 1.00 79.81 85 ASN A C 1
ATOM 683 O O . ASN A 1 85 ? 7.144 -17.327 -13.226 1.00 79.81 85 ASN A O 1
ATOM 687 N N . GLY A 1 86 ? 5.080 -18.137 -13.577 1.00 87.12 86 GLY A N 1
ATOM 688 C CA . GLY A 1 86 ? 4.446 -17.483 -12.429 1.00 87.12 86 GLY A CA 1
ATOM 689 C C . GLY A 1 86 ? 3.230 -16.642 -12.811 1.00 87.12 86 GLY A C 1
ATOM 690 O O . GLY A 1 86 ? 2.585 -16.866 -13.833 1.00 87.12 86 GLY A O 1
ATOM 691 N N . VAL A 1 87 ? 2.884 -15.682 -11.955 1.00 90.94 87 VAL A N 1
ATOM 692 C CA . VAL A 1 87 ? 1.809 -14.721 -12.224 1.00 90.94 87 VAL A CA 1
ATOM 693 C C . VAL A 1 87 ? 2.328 -13.615 -13.133 1.00 90.94 87 VAL A C 1
ATOM 695 O O . VAL A 1 87 ? 3.299 -12.936 -12.791 1.0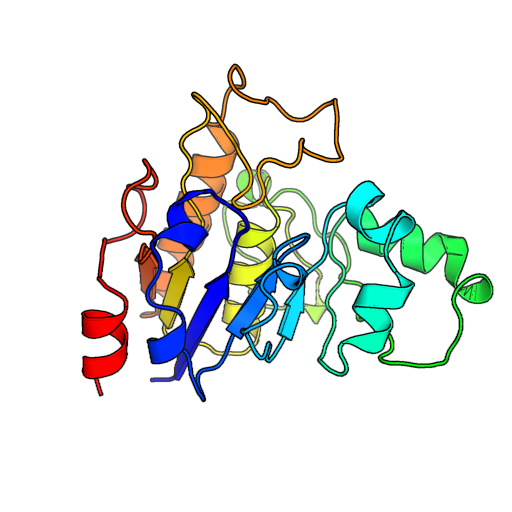0 90.94 87 VAL A O 1
ATOM 698 N N . GLU A 1 88 ? 1.641 -13.381 -14.253 1.00 94.56 88 GLU A N 1
ATOM 699 C CA . GLU A 1 88 ? 1.925 -12.227 -15.101 1.00 94.56 88 GLU A CA 1
ATOM 700 C C . GLU A 1 88 ? 1.559 -10.921 -14.365 1.00 94.56 88 GLU A C 1
ATOM 702 O O . GLU A 1 88 ? 0.409 -10.753 -13.937 1.00 94.56 88 GLU A O 1
ATOM 707 N N . PRO A 1 89 ? 2.512 -9.984 -14.191 1.00 96.62 89 PRO A N 1
ATOM 708 C CA . PRO A 1 89 ? 2.227 -8.714 -13.542 1.00 96.62 89 PRO A CA 1
ATOM 709 C C . PRO A 1 89 ? 1.238 -7.854 -14.338 1.00 96.62 89 PRO A C 1
ATOM 711 O O . PRO A 1 89 ? 1.254 -7.824 -15.566 1.00 96.62 89 PRO A O 1
ATOM 714 N N . ILE A 1 90 ? 0.437 -7.066 -13.623 1.00 97.50 90 ILE A N 1
ATOM 715 C CA . ILE A 1 90 ? -0.516 -6.091 -14.160 1.00 97.50 90 ILE A CA 1
ATOM 716 C C . ILE A 1 90 ? 0.118 -4.694 -14.054 1.00 97.50 90 ILE A C 1
ATOM 718 O O . ILE A 1 90 ? 0.014 -4.050 -13.001 1.00 97.50 90 ILE A O 1
ATOM 722 N N . PRO A 1 91 ? 0.813 -4.197 -15.094 1.00 97.25 91 PRO A N 1
ATOM 723 C CA . PRO A 1 91 ? 1.356 -2.848 -15.081 1.00 97.25 91 PRO A CA 1
ATOM 724 C C . PRO A 1 91 ? 0.228 -1.818 -15.176 1.00 97.25 91 PRO A C 1
ATOM 726 O O . PRO A 1 91 ? -0.594 -1.852 -16.089 1.00 97.25 91 PRO A O 1
ATOM 729 N N . LEU A 1 92 ? 0.214 -0.863 -14.250 1.00 97.62 92 LEU A N 1
ATOM 730 C CA . LEU A 1 92 ? -0.737 0.241 -14.247 1.00 97.62 92 LEU A CA 1
ATOM 731 C C . LEU A 1 92 ? -0.111 1.463 -14.915 1.00 97.62 92 LEU A C 1
ATOM 733 O O . LEU A 1 92 ? 0.988 1.896 -14.558 1.00 97.62 92 LEU A O 1
ATOM 737 N N . LYS A 1 93 ? -0.836 2.031 -15.882 1.00 96.69 93 LYS A N 1
ATOM 738 C CA . LYS A 1 93 ? -0.444 3.262 -16.572 1.00 96.69 93 LYS A CA 1
ATOM 739 C C . LYS A 1 93 ? -0.315 4.406 -15.565 1.00 96.69 93 LYS A C 1
ATOM 741 O O . LYS A 1 93 ? -1.207 4.614 -14.750 1.00 96.69 93 LYS A O 1
ATOM 746 N N . ASP A 1 94 ? 0.765 5.172 -15.662 1.00 95.19 94 ASP A N 1
ATOM 747 C CA . ASP A 1 94 ? 0.937 6.404 -14.892 1.00 95.19 94 ASP A CA 1
ATOM 748 C C . ASP A 1 94 ? 0.024 7.507 -15.456 1.00 95.19 94 ASP A C 1
ATOM 750 O O . ASP A 1 94 ? 0.114 7.855 -16.637 1.00 95.19 94 ASP A O 1
ATOM 754 N N . ALA A 1 95 ? -0.879 8.027 -14.621 1.00 95.94 95 ALA A N 1
ATOM 755 C CA . ALA A 1 95 ? -1.816 9.095 -14.972 1.00 95.94 95 ALA A CA 1
ATOM 756 C C . ALA A 1 95 ? -1.474 10.450 -14.308 1.00 95.94 95 ALA A C 1
ATOM 758 O O . ALA A 1 95 ? -2.268 11.398 -14.366 1.00 95.94 95 ALA A O 1
ATOM 759 N N . GLY A 1 96 ? -0.284 10.564 -13.710 1.00 94.62 96 GLY A N 1
ATOM 760 C CA . GLY A 1 96 ? 0.227 11.765 -13.052 1.00 94.62 96 GLY A CA 1
ATOM 761 C C . GLY A 1 96 ? 0.192 11.693 -11.525 1.00 94.62 96 GLY A C 1
ATOM 762 O O . GLY A 1 96 ? -0.208 10.697 -10.929 1.00 94.62 96 GLY A O 1
ATOM 763 N N . GLN A 1 97 ? 0.624 12.771 -10.872 1.00 93.75 97 GLN A N 1
ATOM 764 C CA . GLN A 1 97 ? 0.709 12.841 -9.412 1.00 93.75 97 GLN A CA 1
ATOM 765 C C . GLN A 1 97 ? -0.669 13.066 -8.772 1.00 93.75 97 GLN A C 1
ATOM 767 O O . GLN A 1 97 ? -1.416 13.958 -9.181 1.00 93.75 97 GLN A O 1
ATOM 772 N N . LEU A 1 98 ? -0.977 12.301 -7.722 1.00 95.31 98 LEU A N 1
ATOM 773 C CA . LEU A 1 98 ? -2.238 12.375 -6.979 1.00 95.31 98 LEU A CA 1
ATOM 774 C C . LEU A 1 98 ? -2.501 13.784 -6.430 1.00 95.31 98 LEU A C 1
ATOM 776 O O . LEU A 1 98 ? -3.607 14.305 -6.566 1.00 95.31 98 LEU A O 1
ATOM 780 N N . SER A 1 99 ? -1.480 14.434 -5.864 1.00 92.94 99 SER A N 1
ATOM 781 C CA . SER A 1 99 ? -1.592 15.790 -5.307 1.00 92.94 99 SER A CA 1
ATOM 782 C C . SER A 1 99 ? -1.977 16.836 -6.359 1.00 92.94 99 SER A C 1
ATOM 784 O O . SER A 1 99 ? -2.770 17.733 -6.071 1.00 92.94 99 SER A O 1
ATOM 786 N N . ALA A 1 100 ? -1.491 16.689 -7.596 1.00 94.75 100 ALA A N 1
ATOM 787 C CA . ALA A 1 100 ? -1.861 17.559 -8.709 1.00 94.75 100 ALA A CA 1
ATOM 788 C C . ALA A 1 100 ? -3.314 17.334 -9.157 1.00 94.75 100 ALA A C 1
ATOM 790 O O . ALA A 1 100 ? -3.997 18.280 -9.548 1.00 94.75 100 ALA A O 1
ATOM 791 N N . LYS A 1 101 ? -3.797 16.088 -9.086 1.00 95.56 101 LYS A N 1
ATOM 792 C CA . LYS A 1 101 ? -5.168 15.714 -9.462 1.00 95.56 101 LYS A CA 1
ATOM 793 C C . LYS A 1 101 ? -6.195 16.026 -8.379 1.00 95.56 101 LYS A C 1
ATOM 795 O O . LYS A 1 101 ? -7.355 16.245 -8.711 1.00 95.56 101 LYS A O 1
ATOM 800 N N . LYS A 1 102 ? -5.771 16.083 -7.110 1.00 96.38 102 LYS A N 1
ATOM 801 C CA . LYS A 1 102 ? -6.616 16.340 -5.927 1.00 96.38 102 LYS A CA 1
ATOM 802 C C . LYS A 1 102 ? -7.784 15.356 -5.768 1.00 96.38 102 LYS A C 1
ATOM 804 O O . LYS A 1 102 ? -8.756 15.669 -5.087 1.00 96.38 102 LYS A O 1
ATOM 809 N N . SER A 1 103 ? -7.683 14.191 -6.400 1.00 97.12 103 SER A N 1
ATOM 810 C CA . SER A 1 103 ? -8.664 13.110 -6.360 1.00 97.12 103 SER A CA 1
ATOM 811 C C . SER A 1 103 ? -7.971 11.798 -6.718 1.00 97.12 103 SER A C 1
ATOM 813 O O . SER A 1 103 ? -6.988 11.822 -7.461 1.00 97.12 103 SER A O 1
ATOM 815 N N . ILE A 1 104 ? -8.452 10.675 -6.186 1.00 97.62 104 ILE A N 1
ATOM 816 C CA . ILE A 1 104 ? -7.973 9.329 -6.522 1.00 97.62 104 ILE A CA 1
ATOM 817 C C . ILE A 1 104 ? -8.348 8.927 -7.951 1.00 97.62 104 ILE A C 1
ATOM 819 O O . ILE A 1 104 ? -9.303 9.442 -8.533 1.00 97.62 104 ILE A O 1
ATOM 823 N N . SER A 1 105 ? -7.622 7.963 -8.525 1.00 96.50 105 SER A N 1
ATOM 824 C CA . SER A 1 105 ? -8.097 7.317 -9.749 1.00 96.50 105 SER A CA 1
ATOM 825 C C . SER A 1 105 ? -9.238 6.356 -9.416 1.00 96.50 105 SER A C 1
ATOM 827 O O . SER A 1 105 ? -9.020 5.323 -8.783 1.00 96.50 105 SER A O 1
ATOM 829 N N . LYS A 1 106 ? -10.459 6.710 -9.835 1.00 95.44 106 LYS A N 1
ATOM 830 C CA . LYS A 1 106 ? -11.658 5.871 -9.676 1.00 95.44 106 LYS A CA 1
ATOM 831 C C . LYS A 1 106 ? -11.793 4.798 -10.763 1.00 95.44 106 LYS A C 1
ATOM 833 O O . LYS A 1 106 ? -12.593 3.886 -10.599 1.00 95.44 106 LYS A O 1
ATOM 838 N N . ASP A 1 107 ? -11.021 4.897 -11.847 1.00 95.44 107 ASP A N 1
ATOM 839 C CA . ASP A 1 107 ? -11.004 3.939 -12.955 1.00 95.44 107 ASP A CA 1
ATOM 840 C C . ASP A 1 107 ? -9.561 3.624 -13.372 1.00 95.44 107 ASP A C 1
ATOM 842 O O . ASP A 1 107 ? -8.900 4.413 -14.051 1.00 95.44 107 ASP A O 1
ATOM 846 N N . LEU A 1 108 ? -9.067 2.445 -12.983 1.00 95.56 108 LEU A N 1
ATOM 847 C CA . LEU A 1 108 ? -7.695 2.038 -13.282 1.00 95.56 108 LEU A CA 1
ATOM 848 C C . LEU A 1 108 ? -7.446 1.750 -14.765 1.00 95.56 108 LEU A C 1
ATOM 850 O O . LEU A 1 108 ? -6.281 1.731 -15.167 1.00 95.56 108 LEU A O 1
ATOM 854 N N . THR A 1 109 ? -8.484 1.582 -15.594 1.00 93.62 109 THR A N 1
ATOM 855 C CA . THR A 1 109 ? -8.297 1.451 -17.052 1.00 93.62 109 THR A CA 1
ATOM 856 C C . THR A 1 109 ? -7.757 2.744 -17.670 1.00 93.62 109 THR A C 1
ATOM 858 O O . THR A 1 109 ? -7.049 2.715 -18.678 1.00 93.62 109 THR A O 1
ATOM 861 N N . MET A 1 110 ? -8.000 3.880 -17.007 1.00 94.06 110 MET A N 1
ATOM 862 C CA . MET A 1 110 ? -7.484 5.196 -17.388 1.00 94.06 110 MET A CA 1
ATOM 863 C C . MET A 1 110 ? -6.089 5.486 -16.811 1.00 94.06 110 MET A C 1
ATOM 865 O O . MET A 1 110 ? -5.427 6.440 -17.235 1.00 94.06 110 MET A O 1
ATOM 869 N N . GLY A 1 111 ? -5.609 4.629 -15.908 1.00 95.12 111 GLY A N 1
ATOM 870 C CA . GLY A 1 111 ? -4.331 4.733 -15.213 1.00 95.12 111 GLY A CA 1
ATOM 871 C C . GLY A 1 111 ? -4.478 5.071 -13.730 1.00 95.12 111 GLY A C 1
ATOM 872 O O . GLY A 1 111 ? -5.559 5.379 -13.237 1.00 95.12 111 GLY A O 1
ATOM 873 N N . LEU A 1 112 ? -3.370 4.995 -13.004 1.00 97.69 112 LEU A N 1
ATOM 874 C CA . LEU A 1 112 ? -3.287 5.250 -11.570 1.00 97.69 112 LEU A CA 1
ATOM 875 C C . LEU A 1 112 ? -2.542 6.561 -11.311 1.00 97.69 112 LEU A C 1
ATOM 877 O O . LEU A 1 112 ? -1.551 6.862 -11.982 1.00 97.69 112 LEU A O 1
ATOM 881 N N . TYR A 1 113 ? -2.993 7.323 -10.315 1.00 97.31 113 TYR A N 1
ATOM 882 C CA . TYR A 1 113 ? -2.263 8.499 -9.866 1.00 97.31 113 TYR A CA 1
ATOM 883 C C . TYR A 1 113 ? -1.197 8.112 -8.848 1.00 97.31 113 TYR A C 1
ATOM 885 O O . TYR A 1 113 ? -1.473 7.452 -7.847 1.00 97.31 113 TYR A O 1
ATOM 893 N N . TRP A 1 114 ? 0.040 8.527 -9.082 1.00 90.88 114 TRP A N 1
ATOM 894 C CA . TRP A 1 114 ? 1.138 8.228 -8.172 1.00 90.88 114 TRP A CA 1
ATOM 895 C C . TRP A 1 114 ? 0.980 8.988 -6.841 1.00 90.88 114 TRP A C 1
ATOM 897 O O . TRP A 1 114 ? 0.695 10.186 -6.843 1.00 90.88 114 TRP A O 1
ATOM 907 N N . SER A 1 115 ? 1.146 8.290 -5.708 1.00 85.38 115 SER A N 1
ATOM 908 C CA . SER A 1 115 ? 0.716 8.759 -4.377 1.00 85.38 115 SER A CA 1
ATOM 909 C C . SER A 1 115 ? 1.813 8.734 -3.295 1.00 85.38 115 SER A C 1
ATOM 911 O O . SER A 1 115 ? 1.526 8.323 -2.170 1.00 85.38 115 SER A O 1
ATOM 913 N N . GLU A 1 116 ? 3.044 9.164 -3.598 1.00 88.06 116 GLU A N 1
ATOM 914 C CA . GLU A 1 116 ? 4.231 9.246 -2.701 1.00 88.06 116 GLU A CA 1
ATOM 915 C C . GLU A 1 116 ? 4.697 7.924 -2.040 1.00 88.06 116 GLU A C 1
ATOM 917 O O . GLU A 1 116 ? 5.888 7.687 -1.8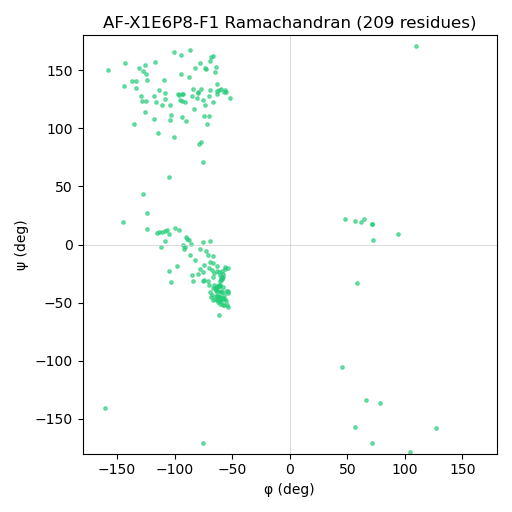53 1.00 88.06 116 GLU A O 1
ATOM 922 N N . THR A 1 117 ? 3.777 7.016 -1.719 1.00 91.62 117 THR A N 1
ATOM 923 C CA . THR A 1 117 ? 3.964 5.713 -1.093 1.00 91.62 117 THR A CA 1
ATOM 924 C C . THR A 1 117 ? 3.205 4.650 -1.884 1.00 91.62 117 THR A C 1
ATOM 926 O O . THR A 1 117 ? 2.157 4.909 -2.481 1.00 91.62 117 THR A O 1
ATOM 929 N N . VAL A 1 118 ? 3.694 3.409 -1.828 1.00 95.69 118 VAL A N 1
ATOM 930 C CA . VAL A 1 118 ? 2.982 2.246 -2.385 1.00 95.69 118 VAL A CA 1
ATOM 931 C C . VAL A 1 118 ? 1.609 2.039 -1.730 1.00 95.69 118 VAL A C 1
ATOM 933 O O . VAL A 1 118 ? 0.686 1.575 -2.390 1.00 95.69 118 VAL A O 1
ATOM 936 N N . ILE A 1 119 ? 1.449 2.445 -0.463 1.00 97.81 119 ILE A N 1
ATOM 937 C CA . ILE A 1 119 ? 0.184 2.352 0.280 1.00 97.81 119 ILE A CA 1
ATOM 938 C C . ILE A 1 119 ? -0.889 3.211 -0.385 1.00 97.81 119 ILE A C 1
ATOM 940 O O . ILE A 1 119 ? -2.000 2.742 -0.607 1.00 97.81 119 ILE A O 1
ATOM 944 N N . GLY A 1 120 ? -0.547 4.438 -0.782 1.00 97.38 120 GLY A N 1
ATOM 945 C CA . GLY A 1 120 ? -1.459 5.305 -1.524 1.00 97.38 120 GLY A CA 1
ATOM 946 C C . GLY A 1 120 ? -1.880 4.727 -2.881 1.00 97.38 120 GLY A C 1
ATOM 947 O O . GLY A 1 120 ? -3.030 4.881 -3.287 1.00 97.38 120 GLY A O 1
ATOM 948 N N . CYS A 1 121 ? -0.990 4.003 -3.569 1.00 97.94 121 CYS A N 1
ATOM 949 C CA . CYS A 1 121 ? -1.355 3.262 -4.780 1.00 97.94 121 CYS A CA 1
ATOM 950 C C . CYS A 1 121 ? -2.294 2.085 -4.462 1.00 97.94 121 CYS A C 1
ATOM 952 O O . CYS A 1 121 ? -3.305 1.912 -5.135 1.00 97.94 121 CYS A O 1
ATOM 954 N N . ALA A 1 122 ? -1.995 1.302 -3.422 1.00 98.69 122 ALA A N 1
ATOM 955 C CA . ALA A 1 122 ? -2.813 0.163 -3.009 1.00 98.69 122 ALA A CA 1
ATOM 956 C C . ALA A 1 122 ? -4.229 0.580 -2.573 1.00 98.69 122 ALA A C 1
ATOM 958 O O . ALA A 1 122 ? -5.188 -0.108 -2.902 1.00 98.69 122 ALA A O 1
ATOM 959 N N . ILE A 1 123 ? -4.380 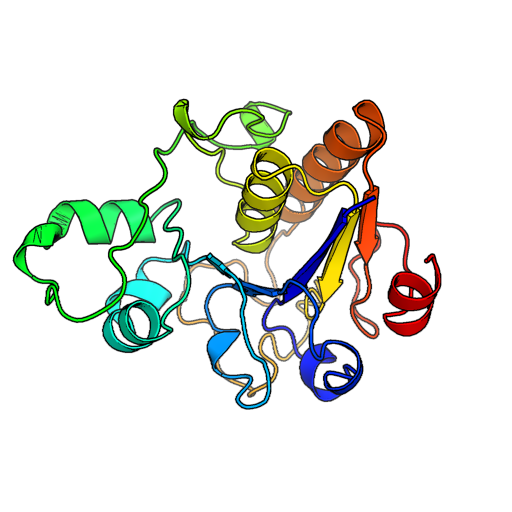1.736 -1.915 1.00 98.75 123 ILE A N 1
ATOM 960 C CA . ILE A 1 123 ? -5.688 2.310 -1.561 1.00 98.75 123 ILE A CA 1
ATOM 961 C C . ILE A 1 123 ? -6.527 2.597 -2.816 1.00 98.75 123 ILE A C 1
ATOM 963 O O . ILE A 1 123 ? -7.706 2.255 -2.853 1.00 98.75 123 ILE A O 1
ATOM 967 N N . GLN A 1 124 ? -5.931 3.190 -3.856 1.00 98.44 124 GLN A N 1
ATOM 968 C CA . GLN A 1 124 ? -6.634 3.449 -5.122 1.00 98.44 124 GLN A CA 1
ATOM 969 C C . GLN A 1 124 ? -7.027 2.150 -5.828 1.00 98.44 124 GLN A C 1
ATOM 971 O O . GLN A 1 124 ? -8.117 2.050 -6.386 1.00 98.44 124 GLN A O 1
ATOM 976 N N . ILE A 1 125 ? -6.165 1.131 -5.763 1.00 98.69 125 ILE A N 1
ATOM 977 C CA . ILE A 1 125 ? -6.473 -0.187 -6.320 1.00 98.69 125 ILE A CA 1
ATOM 978 C C . ILE A 1 125 ? -7.642 -0.831 -5.571 1.00 98.69 125 ILE A C 1
ATOM 980 O O . ILE A 1 125 ? -8.597 -1.277 -6.202 1.00 98.69 125 ILE A O 1
ATOM 984 N N . ALA A 1 126 ? -7.620 -0.804 -4.238 1.00 98.62 126 ALA A N 1
ATOM 985 C CA . ALA A 1 126 ? -8.716 -1.307 -3.420 1.00 98.62 126 ALA A CA 1
ATOM 986 C C . ALA A 1 126 ? -10.034 -0.561 -3.698 1.00 98.62 126 ALA A C 1
ATOM 988 O O . ALA A 1 126 ? -11.092 -1.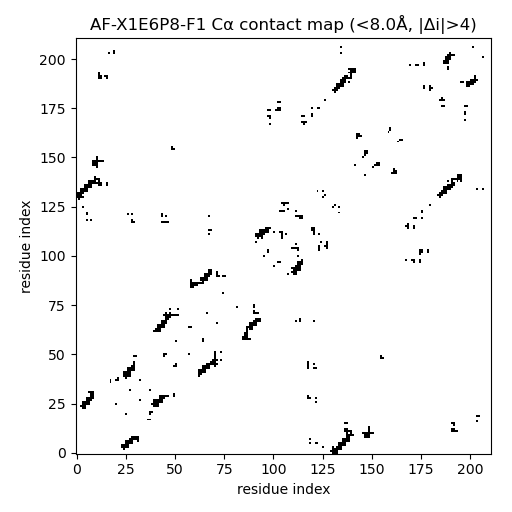180 -3.811 1.00 98.62 126 ALA A O 1
ATOM 989 N N . TYR A 1 127 ? -9.975 0.760 -3.884 1.00 98.62 127 TYR A N 1
ATOM 990 C CA . TYR A 1 127 ? -11.140 1.544 -4.280 1.00 98.62 127 TYR A CA 1
ATOM 991 C C . TYR A 1 127 ? -11.741 1.036 -5.598 1.00 98.62 127 TYR A C 1
ATOM 993 O O . TYR A 1 127 ? -12.936 0.741 -5.660 1.00 98.62 127 TYR A O 1
ATOM 1001 N N . TYR A 1 128 ? -10.917 0.895 -6.639 1.00 98.31 128 TYR A N 1
ATOM 1002 C CA . TYR A 1 128 ? -11.368 0.430 -7.952 1.00 98.31 128 TYR A CA 1
ATOM 1003 C C . TYR A 1 128 ? -11.971 -0.976 -7.900 1.00 98.31 128 TYR A C 1
ATOM 1005 O O . TYR A 1 128 ? -12.961 -1.256 -8.568 1.00 98.31 128 TYR A O 1
ATOM 1013 N N . MET A 1 129 ? -11.415 -1.843 -7.054 1.00 97.88 129 MET A N 1
ATOM 1014 C CA . MET A 1 129 ? -11.909 -3.205 -6.845 1.00 97.88 129 MET A CA 1
ATOM 1015 C C . MET A 1 129 ? -13.226 -3.277 -6.060 1.00 97.88 129 MET A C 1
ATOM 1017 O O . MET A 1 129 ? -13.789 -4.358 -5.936 1.00 97.88 129 MET A O 1
ATOM 1021 N N . GLY A 1 130 ? -13.731 -2.147 -5.555 1.00 97.75 130 GLY A N 1
ATOM 1022 C CA . GLY A 1 130 ? -15.042 -2.069 -4.913 1.00 97.75 130 GLY A CA 1
ATOM 1023 C C . GLY A 1 130 ? -15.033 -2.229 -3.394 1.00 97.75 130 GLY A C 1
ATOM 1024 O O . GLY A 1 130 ? -16.108 -2.301 -2.811 1.00 97.75 130 GLY A O 1
ATOM 1025 N N . PHE A 1 131 ? -13.867 -2.234 -2.736 1.00 98.31 131 PHE A N 1
ATOM 1026 C CA . PHE A 1 131 ? -13.819 -2.317 -1.275 1.00 98.31 131 PHE A CA 1
ATOM 1027 C C . PHE A 1 131 ? -14.485 -1.098 -0.626 1.00 98.31 131 PHE A C 1
ATOM 1029 O O . PHE A 1 131 ? -14.193 0.050 -0.981 1.00 98.31 131 PHE A O 1
ATOM 1036 N N . ASP A 1 132 ? -15.349 -1.365 0.355 1.00 97.81 132 ASP A N 1
ATOM 1037 C CA . ASP A 1 132 ? -16.053 -0.351 1.143 1.00 97.81 132 ASP A CA 1
ATOM 1038 C C . ASP A 1 132 ? -15.195 0.160 2.301 1.00 97.81 132 ASP A C 1
ATOM 1040 O O . ASP A 1 132 ? -15.330 1.309 2.721 1.00 97.81 132 ASP A O 1
ATOM 1044 N N . LYS A 1 133 ? -14.335 -0.705 2.848 1.00 98.44 133 LYS A N 1
ATOM 1045 C CA . LYS A 1 133 ? -13.443 -0.376 3.960 1.00 98.44 133 LYS A CA 1
ATOM 1046 C C . LYS A 1 133 ? -12.021 -0.863 3.698 1.00 98.44 133 LYS A C 1
ATOM 1048 O O . LYS A 1 133 ? -11.794 -2.010 3.319 1.00 98.44 133 LYS A O 1
ATOM 1053 N N . VAL A 1 134 ? -11.053 0.003 3.977 1.00 98.75 134 VAL A N 1
ATOM 1054 C CA . VAL A 1 134 ? -9.621 -0.308 3.954 1.00 98.75 134 VAL A CA 1
ATOM 1055 C C . VAL A 1 134 ? -9.049 -0.150 5.361 1.00 98.75 134 VAL A C 1
ATOM 1057 O O . VAL A 1 134 ? -9.111 0.934 5.933 1.00 98.75 134 VAL A O 1
ATOM 1060 N N . SER A 1 135 ? -8.452 -1.208 5.909 1.00 98.56 135 SER A N 1
ATOM 1061 C CA . SER A 1 135 ? -7.703 -1.161 7.171 1.00 98.56 135 SER A CA 1
ATOM 1062 C C . SER A 1 135 ? -6.198 -1.189 6.900 1.00 98.56 135 SER A C 1
ATOM 1064 O O . SER A 1 135 ? -5.678 -2.112 6.270 1.00 98.56 135 SER A O 1
ATOM 1066 N N . LEU A 1 136 ? -5.493 -0.147 7.345 1.00 98.75 136 LEU A N 1
ATOM 1067 C CA . LEU A 1 136 ? -4.052 0.011 7.149 1.00 98.75 136 LEU A CA 1
ATOM 1068 C C . LEU A 1 136 ? -3.269 -0.551 8.336 1.00 98.75 136 LEU A C 1
ATOM 1070 O O . LEU A 1 136 ? -3.517 -0.169 9.478 1.00 98.75 136 LEU A O 1
ATOM 1074 N N . LEU A 1 137 ? -2.278 -1.396 8.056 1.00 98.38 137 LEU A N 1
ATOM 1075 C CA . LEU A 1 137 ? -1.380 -2.015 9.037 1.00 98.38 137 LEU A CA 1
ATOM 1076 C C . LEU A 1 137 ? 0.074 -1.778 8.628 1.00 98.38 137 LEU A C 1
ATOM 1078 O O . LEU A 1 137 ? 0.375 -1.678 7.438 1.00 98.38 137 LEU A O 1
ATOM 1082 N N . GLY A 1 138 ? 0.994 -1.673 9.589 1.00 96.44 138 GLY A N 1
ATOM 1083 C CA . GLY A 1 138 ? 2.412 -1.450 9.275 1.00 96.44 138 GLY A CA 1
ATOM 1084 C C . GLY A 1 138 ? 2.691 -0.107 8.597 1.00 96.44 138 GLY A C 1
ATOM 1085 O O . GLY A 1 138 ? 3.683 0.024 7.877 1.00 96.44 138 GLY A O 1
ATOM 1086 N N . CYS A 1 139 ? 1.790 0.866 8.764 1.00 95.44 139 CYS A N 1
ATOM 1087 C CA . CYS A 1 139 ? 1.875 2.207 8.194 1.00 95.44 139 CYS A CA 1
ATOM 1088 C C . CYS A 1 139 ? 2.270 3.206 9.288 1.00 95.44 139 CYS A C 1
ATOM 1090 O O . CYS A 1 139 ? 1.539 4.146 9.590 1.00 95.44 139 CYS A O 1
ATOM 1092 N N . ASP A 1 140 ? 3.420 2.966 9.922 1.00 92.44 140 ASP A N 1
ATOM 1093 C CA . ASP A 1 140 ? 3.842 3.666 11.137 1.00 92.44 140 ASP A CA 1
ATOM 1094 C C . ASP A 1 140 ? 3.936 5.184 10.957 1.00 92.44 140 ASP A C 1
ATOM 1096 O O . ASP A 1 140 ? 3.623 5.913 11.892 1.00 92.44 140 ASP A O 1
ATOM 1100 N N . CYS A 1 141 ? 4.368 5.674 9.787 1.00 89.38 141 CYS A N 1
ATOM 1101 C CA . CYS A 1 141 ? 4.630 7.101 9.530 1.00 89.38 141 CYS A CA 1
ATOM 1102 C C . CYS A 1 141 ? 5.486 7.779 10.620 1.00 89.38 141 CYS A C 1
ATOM 1104 O O . CYS A 1 141 ? 5.458 8.999 10.777 1.00 89.38 141 CYS A O 1
ATOM 1106 N N . ASP A 1 142 ? 6.252 6.984 11.371 1.00 84.25 142 ASP A N 1
ATOM 1107 C CA . ASP A 1 142 ? 7.254 7.452 12.307 1.00 84.25 142 ASP A CA 1
ATOM 1108 C C . ASP A 1 142 ? 8.622 7.251 11.676 1.00 84.25 142 ASP A C 1
ATOM 1110 O O . ASP A 1 142 ? 9.115 6.134 11.521 1.00 84.25 142 ASP A O 1
ATOM 1114 N N . TYR A 1 143 ? 9.213 8.364 11.268 1.00 75.38 143 TYR A N 1
ATOM 1115 C CA . TYR A 1 143 ? 10.477 8.361 10.557 1.00 75.38 143 TYR A CA 1
ATOM 1116 C C . TYR A 1 143 ? 11.675 8.503 11.501 1.00 75.38 143 TYR A C 1
ATOM 1118 O O . TYR A 1 143 ? 12.804 8.443 11.057 1.00 75.38 143 TYR A O 1
ATOM 1126 N N . SER A 1 144 ? 11.481 8.614 12.814 1.00 74.81 144 SER A N 1
ATOM 1127 C CA . SER A 1 144 ? 12.575 8.875 13.765 1.00 74.81 144 SER A CA 1
ATOM 1128 C C . SER A 1 144 ? 13.504 7.682 14.071 1.00 74.81 144 SER A C 1
ATOM 1130 O O . SER A 1 144 ? 14.418 7.819 14.883 1.00 74.81 144 SER A O 1
ATOM 1132 N N . GLY A 1 145 ? 13.310 6.519 13.437 1.00 74.81 145 GLY A N 1
ATOM 1133 C CA . GLY A 1 145 ? 14.055 5.300 13.759 1.00 74.81 145 GLY A CA 1
ATOM 1134 C C . GLY A 1 145 ? 14.044 4.239 12.658 1.00 74.81 145 GLY A C 1
ATOM 1135 O O . GLY A 1 145 ? 14.179 4.540 11.475 1.00 74.81 145 GLY A O 1
ATOM 1136 N N . VAL A 1 146 ? 13.929 2.968 13.053 1.00 77.56 146 VAL A N 1
ATOM 1137 C CA . VAL A 1 146 ? 13.846 1.842 12.111 1.00 77.56 146 VAL A CA 1
ATOM 1138 C C . VAL A 1 146 ? 12.597 1.997 11.236 1.00 77.56 146 VAL A C 1
ATOM 1140 O O . VAL A 1 146 ? 11.516 2.241 11.754 1.00 77.56 146 VAL A O 1
ATOM 1143 N N . HIS A 1 147 ? 12.730 1.834 9.919 1.00 80.38 147 HIS A N 1
ATOM 1144 C CA . HIS A 1 147 ? 11.611 1.994 8.976 1.00 80.38 147 HIS A CA 1
ATOM 1145 C C . HIS A 1 147 ? 10.947 0.674 8.569 1.00 80.38 147 HIS A C 1
ATOM 1147 O O . HIS A 1 147 ? 9.825 0.688 8.064 1.00 80.38 147 HIS A O 1
ATOM 1153 N N . HIS A 1 148 ? 11.630 -0.455 8.777 1.00 80.56 148 HIS A N 1
ATOM 1154 C CA . HIS A 1 148 ? 11.148 -1.778 8.396 1.00 80.56 148 HIS A CA 1
ATOM 1155 C C . HIS A 1 148 ? 11.109 -2.736 9.589 1.00 80.56 148 HIS A C 1
ATOM 1157 O O . HIS A 1 148 ? 12.013 -2.732 10.421 1.00 80.56 148 HIS A O 1
ATOM 1163 N N . PHE A 1 149 ? 10.087 -3.586 9.669 1.00 87.12 149 PHE A N 1
ATOM 1164 C CA . PHE A 1 149 ? 9.916 -4.533 10.778 1.00 87.12 149 PHE A CA 1
ATOM 1165 C C . PHE A 1 149 ? 11.080 -5.515 10.959 1.00 87.12 149 PHE A C 1
ATOM 1167 O O . PHE A 1 149 ? 11.360 -5.933 12.079 1.00 87.12 149 PHE A O 1
ATOM 1174 N N . ASP A 1 150 ? 11.797 -5.835 9.886 1.00 86.12 150 ASP A N 1
ATOM 1175 C CA . ASP A 1 150 ? 12.963 -6.720 9.891 1.00 86.12 150 ASP A CA 1
ATOM 1176 C C . ASP A 1 150 ? 14.291 -5.975 10.133 1.00 86.12 150 ASP A C 1
ATOM 1178 O O . ASP A 1 150 ? 15.364 -6.565 10.024 1.00 86.12 150 ASP A O 1
ATOM 1182 N N . GLY A 1 151 ? 14.246 -4.667 10.405 1.00 82.50 151 GLY A N 1
ATOM 1183 C CA . GLY A 1 151 ? 15.437 -3.833 10.572 1.00 82.50 151 GLY A CA 1
ATOM 1184 C C . GLY A 1 151 ? 16.197 -3.542 9.274 1.00 82.50 151 GLY A C 1
ATOM 1185 O O . GLY A 1 151 ? 17.246 -2.894 9.320 1.00 82.50 151 GLY A O 1
ATOM 1186 N N . SER A 1 152 ? 15.697 -3.990 8.116 1.00 82.69 152 SER A N 1
ATOM 1187 C CA . SER A 1 152 ? 16.334 -3.694 6.835 1.00 82.69 152 SER A CA 1
ATOM 1188 C C . SER A 1 152 ? 16.311 -2.193 6.537 1.00 82.69 152 SER A C 1
ATOM 1190 O O . SER A 1 152 ? 15.460 -1.443 7.018 1.00 82.69 152 SER A O 1
ATOM 1192 N N . LYS A 1 153 ? 17.290 -1.728 5.756 1.00 79.06 153 LYS A N 1
ATOM 1193 C CA . LYS A 1 153 ? 17.304 -0.357 5.234 1.00 79.06 153 LYS A CA 1
ATOM 1194 C C . LYS A 1 153 ? 16.430 -0.283 3.988 1.00 79.06 153 LYS A C 1
ATOM 1196 O O . LYS A 1 153 ? 16.313 -1.267 3.258 1.00 79.06 153 LYS A O 1
ATOM 1201 N N . THR A 1 154 ? 15.865 0.893 3.727 1.00 74.75 154 THR A N 1
ATOM 1202 C CA . THR A 1 154 ? 15.140 1.158 2.483 1.00 74.75 154 THR A CA 1
ATOM 1203 C C . THR A 1 154 ? 16.049 0.868 1.289 1.00 74.75 154 THR A C 1
ATOM 1205 O O . THR A 1 154 ? 17.190 1.329 1.240 1.00 74.75 154 THR A O 1
ATOM 1208 N N . ASP A 1 155 ? 15.551 0.108 0.310 1.00 70.19 155 ASP A N 1
ATOM 1209 C CA . ASP A 1 155 ? 16.314 -0.200 -0.909 1.00 70.19 155 ASP A CA 1
ATOM 1210 C C . ASP A 1 155 ? 16.629 1.059 -1.734 1.00 70.19 155 ASP A C 1
ATOM 1212 O O . ASP A 1 155 ? 17.593 1.072 -2.500 1.00 70.19 155 ASP A O 1
ATOM 1216 N N . TYR A 1 156 ? 15.829 2.112 -1.549 1.00 65.06 156 TYR A N 1
ATOM 1217 C CA . TYR A 1 156 ? 16.002 3.423 -2.150 1.00 65.06 156 TYR A CA 1
ATOM 1218 C C . TYR A 1 156 ? 16.784 4.354 -1.213 1.00 65.06 156 TYR A C 1
ATOM 1220 O O . TYR A 1 156 ? 16.375 4.606 -0.078 1.00 65.06 156 TYR A O 1
ATOM 1228 N N . THR A 1 157 ? 17.900 4.899 -1.703 1.00 51.09 157 THR A N 1
ATOM 1229 C CA . THR A 1 157 ? 18.777 5.835 -0.972 1.00 51.09 157 THR A CA 1
ATOM 1230 C C . THR A 1 157 ? 18.419 7.311 -1.182 1.00 51.09 157 THR A C 1
ATOM 1232 O O . THR A 1 157 ? 19.061 8.179 -0.601 1.00 51.09 157 THR A O 1
ATOM 1235 N N . ARG A 1 158 ? 17.405 7.611 -2.008 1.00 51.47 158 ARG A N 1
ATOM 1236 C CA . ARG A 1 158 ? 16.936 8.977 -2.322 1.00 51.47 158 ARG A CA 1
ATOM 1237 C C . ARG A 1 158 ? 15.573 9.326 -1.700 1.00 51.47 158 ARG A C 1
ATOM 1239 O O . ARG A 1 158 ? 15.040 10.393 -1.984 1.00 51.47 158 ARG A O 1
ATOM 1246 N N . GLY A 1 159 ? 14.983 8.434 -0.903 1.00 51.97 159 GLY A N 1
ATOM 1247 C CA . GLY A 1 159 ? 13.774 8.739 -0.133 1.00 51.97 159 GLY A CA 1
ATOM 1248 C C . GLY A 1 159 ? 14.128 9.647 1.041 1.00 51.97 159 GLY A C 1
ATOM 1249 O O . GLY A 1 159 ? 15.252 9.575 1.533 1.00 51.97 159 GLY A O 1
ATOM 1250 N N . GLY A 1 160 ? 13.188 10.478 1.500 1.00 47.34 160 GLY A N 1
ATOM 1251 C CA . GLY A 1 160 ? 13.434 11.470 2.557 1.00 47.34 160 GLY A CA 1
ATOM 1252 C C . GLY A 1 160 ? 14.036 10.901 3.851 1.00 47.34 160 GLY A C 1
ATOM 1253 O O . GLY A 1 160 ? 14.668 11.636 4.607 1.00 47.34 160 GLY A O 1
ATOM 1254 N N . GLY A 1 161 ? 13.904 9.590 4.085 1.00 54.56 161 GLY A N 1
ATOM 1255 C CA . GLY A 1 161 ? 14.454 8.920 5.259 1.00 54.56 161 GLY A CA 1
ATOM 1256 C C . GLY A 1 161 ? 13.950 9.558 6.554 1.00 54.56 161 GLY A C 1
ATOM 1257 O O . GLY A 1 161 ? 12.928 10.242 6.588 1.00 54.56 161 GLY A O 1
ATOM 1258 N N . ALA A 1 162 ? 14.690 9.380 7.641 1.00 51.00 162 ALA A N 1
ATOM 1259 C CA . ALA A 1 162 ? 14.288 9.908 8.939 1.00 51.00 162 ALA A CA 1
ATOM 1260 C C . ALA A 1 162 ? 14.085 11.434 9.004 1.00 51.00 162 ALA A C 1
ATOM 1262 O O . ALA A 1 162 ? 13.367 11.933 9.868 1.00 51.00 162 ALA A O 1
ATOM 1263 N N . SER A 1 163 ? 14.709 12.167 8.082 1.00 53.97 163 SER A N 1
ATOM 1264 C CA . SER A 1 163 ? 14.834 13.626 8.081 1.00 53.97 163 SER A CA 1
ATOM 1265 C C . SER A 1 163 ? 14.085 14.319 6.935 1.00 53.97 163 SER A C 1
ATOM 1267 O O . SER A 1 163 ? 14.323 15.497 6.681 1.00 53.97 163 SER A O 1
ATOM 1269 N N . GLY A 1 164 ? 13.240 13.593 6.201 1.00 64.62 164 GLY A N 1
ATOM 1270 C CA . GLY A 1 164 ? 12.511 14.121 5.048 1.00 64.62 164 GLY A CA 1
ATOM 1271 C C . GLY A 1 164 ? 11.307 14.979 5.428 1.00 64.62 164 GLY A C 1
ATOM 1272 O O . GLY A 1 164 ? 10.728 14.810 6.501 1.00 64.62 164 GLY A O 1
ATOM 1273 N N . ASP A 1 165 ? 10.898 15.864 4.516 1.00 77.62 165 ASP A N 1
ATOM 1274 C CA . ASP A 1 165 ? 9.536 16.393 4.539 1.00 77.62 165 ASP A CA 1
ATOM 1275 C C . ASP A 1 165 ? 8.579 15.312 4.019 1.00 77.62 165 ASP A C 1
ATOM 1277 O O . ASP A 1 165 ? 8.751 14.774 2.926 1.00 77.62 165 ASP A O 1
ATOM 1281 N N . TRP A 1 166 ? 7.582 14.983 4.834 1.00 83.31 166 TRP A N 1
ATOM 1282 C CA . TRP A 1 166 ? 6.571 13.967 4.554 1.00 83.31 166 TRP A CA 1
ATOM 1283 C C . TRP A 1 166 ? 5.186 14.584 4.315 1.00 83.31 166 TRP A C 1
ATOM 1285 O O . TRP A 1 166 ? 4.181 13.870 4.279 1.00 83.31 166 TRP A O 1
ATOM 1295 N N . SER A 1 167 ? 5.118 15.910 4.165 1.00 87.94 167 SER A N 1
ATOM 1296 C CA . SER A 1 167 ? 3.892 16.672 3.928 1.00 87.94 167 SER A CA 1
ATOM 1297 C C . SER A 1 167 ? 3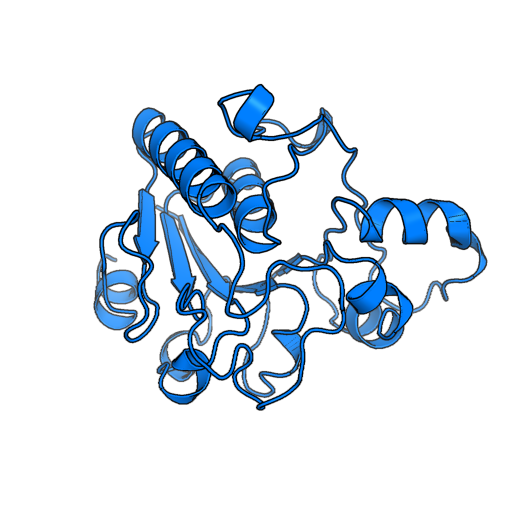.100 16.146 2.729 1.00 87.94 167 SER A C 1
ATOM 1299 O O . SER A 1 167 ? 1.886 15.967 2.849 1.00 87.94 167 SER A O 1
ATOM 1301 N N . ASP A 1 168 ? 3.774 15.794 1.634 1.00 88.75 168 ASP A N 1
ATOM 1302 C CA . ASP A 1 168 ? 3.141 15.244 0.433 1.00 88.75 168 ASP A CA 1
ATOM 1303 C C . ASP A 1 168 ? 2.532 13.854 0.664 1.00 88.75 168 ASP A C 1
ATOM 1305 O O . ASP A 1 168 ? 1.422 13.589 0.196 1.00 88.75 168 ASP A O 1
ATOM 1309 N N . VAL A 1 169 ? 3.176 12.988 1.461 1.00 90.62 169 VAL A N 1
ATOM 1310 C CA . VAL A 1 169 ? 2.600 11.685 1.855 1.00 90.62 169 VAL A CA 1
ATOM 1311 C C . VAL A 1 169 ? 1.289 11.903 2.601 1.00 90.62 169 VAL A C 1
ATOM 1313 O O . VAL A 1 169 ? 0.258 11.308 2.278 1.00 90.62 169 VAL A O 1
ATOM 1316 N N . PHE A 1 170 ? 1.313 12.798 3.586 1.00 93.88 170 PHE A N 1
ATOM 1317 C CA . PHE A 1 170 ? 0.131 13.136 4.365 1.00 93.88 170 PHE A CA 1
ATOM 1318 C C . PHE A 1 170 ? -0.940 13.828 3.511 1.00 93.88 170 PHE A C 1
ATOM 1320 O O . PHE A 1 170 ? -2.130 13.598 3.706 1.00 93.88 170 PHE A O 1
ATOM 1327 N N . ASN A 1 171 ? -0.561 14.651 2.536 1.00 95.25 171 ASN A N 1
ATOM 1328 C CA . ASN A 1 171 ? -1.501 15.243 1.590 1.00 95.25 171 ASN A CA 1
ATOM 1329 C C . ASN A 1 171 ? -2.176 14.173 0.714 1.00 95.25 171 ASN A C 1
ATOM 1331 O O . ASN A 1 171 ? -3.400 14.172 0.591 1.00 95.25 171 ASN A O 1
ATOM 1335 N N . GLY A 1 172 ? -1.412 13.210 0.192 1.00 96.19 172 GLY A N 1
ATOM 1336 C CA . GLY A 1 172 ? -1.948 12.076 -0.563 1.00 96.19 172 GLY A CA 1
ATOM 1337 C C . GLY A 1 172 ? -2.961 11.264 0.246 1.00 96.19 172 GLY A C 1
ATOM 1338 O O . GLY A 1 172 ? -4.068 11.005 -0.222 1.00 96.19 172 GLY A O 1
ATOM 1339 N N . TYR A 1 173 ? -2.650 10.956 1.507 1.00 97.69 173 TYR A N 1
ATOM 1340 C CA . TYR A 1 173 ? -3.595 10.277 2.399 1.00 97.69 173 TYR A CA 1
ATOM 1341 C C . TYR A 1 173 ? -4.864 11.088 2.681 1.00 97.69 173 TYR A C 1
ATOM 1343 O O . TYR A 1 173 ? -5.942 10.498 2.751 1.00 97.69 173 TYR A O 1
ATOM 1351 N N . ARG A 1 174 ? -4.781 12.421 2.795 1.00 98.19 174 ARG A N 1
ATOM 1352 C CA . ARG A 1 174 ? -5.977 13.273 2.931 1.00 98.19 174 ARG A CA 1
ATOM 1353 C C . ARG A 1 174 ? -6.862 13.222 1.688 1.00 98.19 174 ARG A C 1
ATOM 1355 O O . ARG A 1 174 ? -8.077 13.160 1.837 1.00 98.19 174 ARG A O 1
ATOM 1362 N N . ILE A 1 175 ? -6.270 13.209 0.493 1.00 98.44 175 ILE A N 1
ATOM 1363 C CA . ILE A 1 175 ? -7.010 13.061 -0.770 1.00 98.44 175 ILE A CA 1
ATOM 1364 C C . ILE A 1 175 ? -7.711 11.698 -0.814 1.00 98.44 175 ILE A C 1
ATOM 1366 O O . ILE A 1 175 ? -8.911 11.644 -1.063 1.00 98.44 175 ILE A O 1
ATOM 1370 N N . CYS A 1 176 ? -6.998 10.612 -0.494 1.00 98.44 176 CYS A N 1
ATOM 1371 C CA . CYS A 1 176 ? -7.599 9.278 -0.425 1.00 98.44 176 CYS A CA 1
ATOM 1372 C C . CYS A 1 176 ? -8.757 9.217 0.578 1.00 98.44 176 CYS A C 1
ATOM 1374 O O . CYS A 1 176 ? -9.818 8.698 0.250 1.00 98.44 176 CYS A O 1
ATOM 1376 N N . LYS A 1 177 ? -8.566 9.765 1.787 1.00 98.62 177 LYS A N 1
ATOM 1377 C CA . LYS A 1 177 ? -9.602 9.823 2.826 1.00 98.62 177 LYS A CA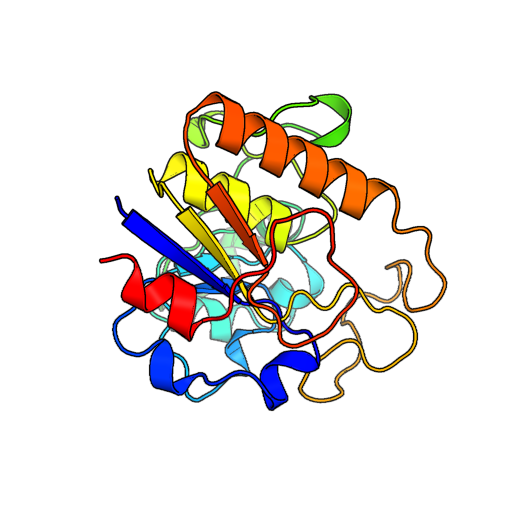 1
ATOM 1378 C C . LYS A 1 177 ? -10.848 10.551 2.330 1.00 98.62 177 LYS A C 1
ATOM 1380 O O . LYS A 1 177 ? -11.938 10.002 2.427 1.00 98.62 177 LYS A O 1
ATOM 1385 N N . LYS A 1 178 ? -10.666 11.759 1.790 1.00 98.56 178 LYS A N 1
ATOM 1386 C CA . LYS A 1 178 ? -11.746 12.599 1.267 1.00 98.56 178 LYS A CA 1
ATOM 1387 C C . LYS A 1 178 ? -12.590 11.832 0.248 1.00 98.56 178 LYS A C 1
ATOM 1389 O O . LYS A 1 178 ? -13.799 11.751 0.410 1.00 98.56 178 LYS A O 1
ATOM 1394 N N . ASP A 1 179 ? -11.958 11.263 -0.774 1.00 98.44 179 ASP A N 1
ATOM 1395 C CA . ASP A 1 179 ? -12.688 10.626 -1.873 1.00 98.44 179 ASP A CA 1
ATOM 1396 C C . ASP A 1 179 ? -13.360 9.309 -1.454 1.00 98.44 179 ASP A C 1
ATOM 1398 O O . ASP A 1 179 ? -14.435 8.993 -1.953 1.00 98.44 179 ASP A O 1
ATOM 1402 N N . PHE A 1 180 ? -12.777 8.559 -0.510 1.00 98.50 180 PHE A N 1
ATOM 1403 C CA . PHE A 1 180 ? -13.464 7.415 0.100 1.00 98.50 180 PHE A CA 1
ATOM 1404 C C . PHE A 1 180 ? -14.722 7.861 0.855 1.00 98.50 180 PHE A C 1
ATOM 1406 O O . PHE A 1 180 ? -15.795 7.303 0.634 1.00 98.50 180 PHE A O 1
ATOM 1413 N N . GLU A 1 181 ? -14.598 8.874 1.718 1.00 98.38 181 GLU A N 1
ATOM 1414 C CA . GLU A 1 181 ? -15.705 9.374 2.543 1.00 98.38 181 GLU A CA 1
ATOM 1415 C C . GLU A 1 181 ? -16.836 9.973 1.690 1.00 98.38 181 GLU A C 1
ATOM 1417 O O . GLU A 1 181 ? -18.008 9.749 1.995 1.00 98.38 181 GLU A O 1
ATOM 1422 N N . GLU A 1 182 ? -16.508 10.670 0.594 1.00 98.38 182 GLU A N 1
ATOM 1423 C CA . GLU A 1 182 ? -17.485 11.201 -0.373 1.00 98.38 182 GLU A CA 1
ATOM 1424 C C . GLU A 1 182 ? -18.351 10.105 -1.013 1.00 98.38 182 GLU A C 1
ATOM 1426 O O . GLU A 1 182 ? -19.519 10.349 -1.313 1.00 98.38 182 GLU A O 1
ATOM 1431 N N . ASP A 1 183 ? -17.815 8.892 -1.162 1.00 97.88 183 ASP A N 1
ATOM 1432 C CA . ASP A 1 183 ? -18.533 7.744 -1.721 1.00 97.88 183 ASP A CA 1
ATOM 1433 C C . ASP A 1 183 ? -19.075 6.786 -0.640 1.00 97.88 183 ASP A C 1
ATOM 1435 O O . ASP A 1 183 ? -19.460 5.654 -0.939 1.00 97.88 183 ASP A O 1
ATOM 1439 N N . GLY A 1 184 ? -19.102 7.210 0.630 1.00 97.88 184 GLY A N 1
ATOM 1440 C CA . GLY A 1 184 ? -19.616 6.406 1.746 1.00 97.88 184 GLY A CA 1
ATOM 1441 C C . GLY A 1 184 ? -18.723 5.225 2.151 1.00 97.88 184 GLY A C 1
ATOM 1442 O O . GLY A 1 184 ? -19.186 4.302 2.832 1.00 97.88 184 GLY A O 1
ATOM 1443 N N . ARG A 1 185 ? -17.454 5.254 1.736 1.00 98.25 185 ARG A N 1
ATOM 1444 C CA . ARG A 1 185 ? -16.412 4.271 2.050 1.00 98.25 185 ARG A CA 1
ATOM 1445 C C . ARG A 1 185 ? -15.508 4.788 3.167 1.00 98.25 185 ARG A C 1
ATOM 1447 O O . ARG A 1 185 ? -15.519 5.969 3.502 1.00 98.25 185 ARG A O 1
ATOM 1454 N N . GLU A 1 186 ? -14.708 3.906 3.756 1.00 98.25 186 GLU A N 1
ATOM 1455 C CA . GLU A 1 186 ? -13.873 4.251 4.910 1.00 98.25 186 GLU A CA 1
ATOM 1456 C C . GLU A 1 186 ? -12.435 3.743 4.763 1.00 98.25 186 GLU A C 1
ATOM 1458 O O . GLU A 1 186 ? -12.188 2.626 4.311 1.00 98.25 186 GLU A O 1
ATOM 1463 N N . ILE A 1 187 ? -11.472 4.553 5.202 1.00 98.69 187 ILE A N 1
ATOM 1464 C CA . ILE A 1 187 ? -10.091 4.122 5.428 1.00 98.69 187 ILE A CA 1
ATOM 1465 C C . ILE A 1 187 ? -9.791 4.312 6.910 1.00 98.69 187 ILE A C 1
ATOM 1467 O O . ILE A 1 187 ? -9.981 5.405 7.450 1.00 98.69 187 ILE A O 1
ATOM 1471 N N . VAL A 1 188 ? -9.293 3.262 7.557 1.00 98.56 188 VAL A N 1
ATOM 1472 C CA . VAL A 1 188 ? -8.984 3.256 8.989 1.00 98.56 188 VAL A CA 1
ATOM 1473 C C . VAL A 1 188 ? -7.537 2.863 9.233 1.00 98.56 188 VAL A C 1
ATOM 1475 O O . VAL A 1 188 ? -6.946 2.071 8.496 1.00 98.56 188 VAL A O 1
ATOM 1478 N N . ASN A 1 189 ? -6.950 3.436 10.279 1.00 98.56 189 ASN A N 1
ATOM 1479 C CA . ASN A 1 189 ? -5.610 3.088 10.719 1.00 98.56 189 ASN A CA 1
ATOM 1480 C C . ASN A 1 189 ? -5.677 2.014 11.815 1.00 98.56 189 ASN A C 1
ATOM 1482 O O . ASN A 1 189 ? -6.054 2.308 12.950 1.00 98.56 189 ASN A O 1
ATOM 1486 N N . SER A 1 190 ? -5.251 0.797 11.485 1.00 98.25 190 SER A N 1
ATOM 1487 C CA . SER A 1 190 ? -5.100 -0.327 12.420 1.00 98.25 190 SER A CA 1
ATOM 1488 C C . SER A 1 190 ? -3.638 -0.648 12.740 1.00 98.25 190 SER A C 1
ATOM 1490 O O . SER A 1 190 ? -3.332 -1.669 13.351 1.00 98.25 190 SER A O 1
ATOM 1492 N N . THR A 1 191 ? -2.719 0.243 12.369 1.00 97.81 191 THR A N 1
ATOM 1493 C CA . THR A 1 191 ? -1.304 0.166 12.735 1.00 97.81 191 THR A CA 1
ATOM 1494 C C . THR A 1 191 ? -1.157 0.279 14.254 1.00 97.81 191 THR A C 1
ATOM 1496 O O . THR A 1 191 ? -1.680 1.211 14.870 1.00 97.81 191 THR A O 1
ATOM 1499 N N . VAL A 1 192 ? -0.417 -0.644 14.874 1.00 96.25 192 VAL A N 1
ATOM 1500 C CA . VAL A 1 192 ? -0.151 -0.615 16.321 1.00 96.25 192 VAL A CA 1
ATOM 1501 C C . VAL A 1 192 ? 0.831 0.517 16.644 1.00 96.25 192 VAL A C 1
ATOM 1503 O O . VAL A 1 192 ? 2.032 0.399 16.407 1.00 96.25 192 VAL A O 1
ATOM 1506 N N . GLY A 1 193 ? 0.325 1.622 17.199 1.00 93.50 193 GLY A N 1
ATOM 1507 C CA . GLY A 1 193 ? 1.111 2.834 17.453 1.00 93.50 193 GLY A CA 1
ATOM 1508 C C . GLY A 1 193 ? 1.322 3.677 16.188 1.00 93.50 193 GLY A C 1
ATOM 1509 O O . GLY A 1 193 ? 0.379 3.903 15.423 1.00 93.50 193 GLY A O 1
ATOM 1510 N N . GLY A 1 194 ? 2.549 4.164 15.985 1.00 91.31 194 GLY A N 1
ATOM 1511 C CA . GLY A 1 194 ? 2.897 5.059 14.878 1.00 91.31 194 GLY A CA 1
ATOM 1512 C C . GLY A 1 194 ? 2.335 6.479 15.031 1.00 91.31 194 GLY A C 1
ATOM 1513 O O . GLY A 1 194 ? 1.817 6.844 16.083 1.00 91.31 194 GLY A O 1
ATOM 1514 N N . LYS A 1 195 ? 2.459 7.277 13.968 1.00 93.62 195 LYS A N 1
ATOM 1515 C CA . LYS A 1 195 ? 2.065 8.696 13.879 1.00 93.62 195 LYS A CA 1
ATOM 1516 C C . LYS A 1 195 ? 1.092 8.981 12.724 1.00 93.62 195 LYS A C 1
ATOM 1518 O O . LYS A 1 195 ? 0.889 10.134 12.346 1.00 93.62 195 LYS A O 1
ATOM 1523 N N . LEU A 1 196 ? 0.510 7.944 12.118 1.00 94.56 196 LEU A N 1
ATOM 1524 C CA . LEU A 1 196 ? -0.494 8.098 11.065 1.00 94.56 196 LEU A CA 1
ATOM 1525 C C . LEU A 1 196 ? -1.863 8.469 11.665 1.00 94.56 196 LEU A C 1
ATOM 1527 O O . LEU A 1 196 ? -2.690 7.603 11.924 1.00 94.56 196 LEU A O 1
ATOM 1531 N N . GLU A 1 197 ? -2.118 9.764 11.849 1.00 95.50 197 GLU A N 1
ATOM 1532 C CA . GLU A 1 197 ? -3.359 10.263 12.483 1.00 95.50 197 GLU A CA 1
ATOM 1533 C C . GLU A 1 197 ? -4.378 10.862 11.498 1.00 95.50 197 GLU A C 1
ATOM 1535 O O . GLU A 1 197 ? -5.363 11.475 11.898 1.00 95.50 197 GLU A O 1
ATOM 1540 N N . ILE A 1 198 ? -4.156 10.714 10.188 1.00 97.19 198 ILE A N 1
ATOM 1541 C CA . ILE A 1 198 ? -5.110 11.196 9.171 1.00 97.19 198 ILE A CA 1
ATOM 1542 C C . ILE A 1 198 ? -6.391 10.364 9.175 1.00 97.19 198 ILE A C 1
ATOM 1544 O O . ILE A 1 198 ? -7.485 10.902 9.008 1.00 97.19 198 ILE A O 1
ATOM 1548 N N . PHE A 1 199 ? -6.244 9.050 9.324 1.00 98.38 199 PHE A N 1
ATOM 1549 C CA . PHE A 1 199 ? -7.346 8.100 9.317 1.00 98.38 199 PHE A CA 1
ATOM 1550 C C . PHE A 1 199 ? -7.795 7.816 10.746 1.00 98.38 199 PHE A C 1
ATOM 1552 O O . PHE A 1 199 ? -6.972 7.766 11.661 1.00 98.38 199 PHE A O 1
ATOM 1559 N N . LYS A 1 200 ? -9.097 7.577 10.932 1.00 97.88 200 LYS A N 1
ATOM 1560 C CA . LYS A 1 200 ? -9.638 7.158 12.227 1.00 97.88 200 LYS A CA 1
ATOM 1561 C C . LYS A 1 200 ? -8.939 5.872 12.670 1.00 97.88 200 LYS A C 1
ATOM 1563 O O . LYS A 1 200 ? -8.826 4.921 11.897 1.00 97.88 200 LYS A O 1
ATOM 1568 N N . ARG A 1 201 ? -8.473 5.845 13.916 1.00 97.75 201 ARG A N 1
ATOM 1569 C CA . ARG A 1 201 ? -7.813 4.675 14.493 1.00 97.75 201 ARG A CA 1
ATOM 1570 C C . ARG A 1 201 ? -8.848 3.639 14.934 1.00 97.75 201 ARG A C 1
ATOM 1572 O O . ARG A 1 201 ? -9.799 3.988 15.630 1.00 97.75 201 ARG A O 1
ATOM 1579 N N . GLN A 1 202 ? -8.654 2.387 14.535 1.00 97.31 202 GLN A N 1
ATOM 1580 C CA . GLN A 1 202 ? -9.457 1.231 14.956 1.00 97.31 202 GLN A CA 1
ATOM 1581 C C . GLN A 1 202 ? -8.540 0.019 15.096 1.00 97.31 202 GLN A C 1
ATOM 1583 O O . GLN A 1 202 ? -7.686 -0.191 14.234 1.00 97.31 202 GLN A O 1
ATOM 1588 N N . THR A 1 203 ? -8.692 -0.778 16.154 1.00 97.12 203 THR A N 1
ATOM 1589 C CA . THR A 1 203 ? -7.900 -2.011 16.290 1.00 97.12 203 THR A CA 1
ATOM 1590 C C . THR A 1 203 ? -8.287 -3.025 15.210 1.00 97.12 203 THR A C 1
ATOM 1592 O O . THR A 1 203 ? -9.336 -2.898 14.575 1.00 97.12 203 THR A O 1
ATOM 1595 N N . VAL A 1 204 ? -7.440 -4.031 14.968 1.00 96.00 204 VAL A N 1
ATOM 1596 C CA . VAL A 1 204 ? -7.786 -5.109 14.024 1.00 96.00 204 VAL A CA 1
ATOM 1597 C C . VAL A 1 204 ? -9.044 -5.826 14.507 1.00 96.00 204 VAL A C 1
ATOM 1599 O O . VAL A 1 204 ? -9.929 -6.108 13.707 1.00 96.00 204 VAL A O 1
ATOM 1602 N N . GLU A 1 205 ? -9.134 -6.054 15.815 1.00 96.06 205 GLU A N 1
ATOM 1603 C CA . GLU A 1 205 ? -10.260 -6.635 16.535 1.00 96.06 205 GLU A CA 1
ATOM 1604 C C . GLU A 1 205 ? -11.556 -5.849 16.303 1.00 96.06 205 GLU A C 1
ATOM 1606 O O . GLU A 1 205 ? -12.577 -6.446 15.970 1.00 96.06 205 GLU A O 1
ATOM 1611 N N . ASP A 1 206 ? -11.522 -4.519 16.415 1.00 95.75 206 ASP A N 1
ATOM 1612 C CA . ASP A 1 206 ? -12.701 -3.686 16.148 1.00 95.75 206 ASP A CA 1
ATOM 1613 C C . ASP A 1 206 ? -13.170 -3.861 14.700 1.00 95.75 206 ASP A C 1
ATOM 1615 O O . ASP A 1 206 ? -14.344 -4.120 14.451 1.00 95.75 206 ASP A O 1
ATOM 1619 N N . VAL A 1 207 ? -12.240 -3.786 13.740 1.00 96.06 207 VAL A N 1
ATOM 1620 C CA . VAL A 1 207 ? -12.558 -3.870 12.306 1.00 96.06 207 VAL A CA 1
ATOM 1621 C C . VAL A 1 207 ? -13.145 -5.231 11.927 1.00 96.06 207 VAL A C 1
ATOM 1623 O O . VAL A 1 207 ? -14.046 -5.295 11.091 1.00 96.06 207 VAL A O 1
ATOM 1626 N N . ILE A 1 208 ? -12.647 -6.330 12.505 1.00 93.56 208 ILE A N 1
ATOM 1627 C CA . ILE A 1 208 ? -13.172 -7.671 12.205 1.00 93.56 208 ILE A CA 1
ATOM 1628 C C . ILE A 1 208 ? -14.526 -7.950 12.867 1.00 93.56 208 ILE A C 1
ATOM 1630 O O . ILE A 1 208 ? -15.240 -8.806 12.356 1.00 93.56 208 ILE A O 1
ATOM 1634 N N . ASN A 1 209 ? -14.857 -7.261 13.965 1.00 89.06 209 ASN A N 1
ATOM 1635 C CA . ASN A 1 209 ? -16.083 -7.468 14.745 1.00 89.06 209 ASN A CA 1
ATOM 1636 C C . ASN A 1 209 ? -17.254 -6.574 14.303 1.00 89.06 209 ASN A C 1
ATOM 1638 O O . ASN A 1 209 ? -18.355 -6.708 14.829 1.00 89.06 209 ASN A O 1
ATOM 1642 N N . GLU A 1 210 ? -17.051 -5.663 13.349 1.00 82.81 210 GLU A N 1
ATOM 1643 C CA . GLU A 1 210 ? -18.122 -4.831 12.777 1.00 82.81 210 GLU A CA 1
ATOM 1644 C C . GLU A 1 210 ? -19.133 -5.616 11.905 1.00 82.81 210 GLU A C 1
ATOM 1646 O O . GLU A 1 210 ? -20.054 -5.007 11.352 1.00 82.81 210 GLU A O 1
ATOM 1651 N N . TYR A 1 211 ? -18.988 -6.946 11.797 1.00 57.12 211 TYR A N 1
ATOM 1652 C CA . TYR A 1 211 ? -19.837 -7.841 11.001 1.00 57.12 211 TYR A CA 1
ATOM 1653 C C . TYR A 1 211 ? -20.238 -9.106 11.760 1.00 57.12 211 TYR A C 1
ATOM 1655 O O . TYR A 1 211 ? -19.326 -9.854 12.181 1.00 57.12 211 TYR A O 1
#